Protein AF-0000000083546507 (afdb_homodimer)

Foldseek 3Di:
DFLAQQCAPHPCLVVLVVLLVVLLVQLVVLQVVLVVCVVVVVPVSSVVSNVSSVVSNVSSVSSCRNNNVDDPPVLVVLVVCLVVLQVLLVVLLVVLVVCVVVVNNVVSVVSNVVSVVSNVVSVVSVVVSVVPD/DFLAQQCAPHPCLVVLVVLLVVLQVQLVVLQVVLVVCVVVVVPVSSVVSNVSSVVSNVSSVSSCRNNNVDDPPVLVVLVVCLVVLQVLLVVLLVVLVVCVVVVNNVVSVVSNVVSVVSNVVSVVSVVVSVVPD

Radius of gyration: 18.88 Å; Cα contacts (8 Å, |Δi|>4): 398; chains: 2; bounding box: 47×53×37 Å

InterPro domains:
  IPR003251 Rubrerythrin, diiron-binding domain [PF02915] (20-71)
  IPR009040 Ferritin-like diiron domain [PS50905] (6-133)
  IPR009078 Ferritin-like superfamily [SSF47240] (7-128)
  IPR012347 Ferritin-like [G3DSA:1.20.1260.10] (6-132)
  IPR052773 Anaerobic Bacterial Peroxidase-Related [PTHR43339] (4-129)

Solvent-accessible surface area (backbone atoms only — not comparable to full-atom values): 12487 Å² total; per-residue (Å²): 126,80,47,70,30,70,30,44,91,44,94,52,30,64,61,38,49,50,51,20,51,49,23,44,53,46,14,45,50,28,14,8,43,14,43,49,28,44,68,70,68,36,54,70,57,13,54,54,30,38,52,50,14,45,52,26,31,48,53,17,4,51,33,31,18,26,47,45,69,38,69,84,56,54,55,65,52,37,59,64,45,21,58,54,32,41,52,36,24,59,57,30,41,53,50,18,49,55,39,34,74,71,67,37,53,63,53,19,52,52,38,38,52,49,14,52,49,28,37,52,49,14,52,51,36,47,52,51,33,62,72,74,97,125,77,47,70,30,71,31,44,92,44,94,52,29,66,61,39,50,50,51,20,52,50,23,44,53,48,14,46,50,29,14,9,42,14,44,49,28,42,72,70,68,36,52,71,56,12,53,53,30,38,52,51,14,45,52,26,31,48,51,17,5,51,34,30,20,27,47,44,68,37,70,84,57,53,54,64,52,38,60,65,45,20,60,54,30,41,52,38,25,62,56,30,41,53,50,18,50,56,39,35,74,73,68,37,53,63,53,17,51,52,38,38,52,49,14,53,50,27,38,53,49,13,52,53,36,46,52,52,33,64,72,73,98

Nearest PDB structures (foldseek):
  2hr5-assembly1_A  TM=5.721E-01  e=6.547E-02  Pyrococcus furiosus
  6s37-assembly1_B  TM=4.509E-01  e=1.652E+00  Pseudomonas putida KT2440
  6s1a-assembly1_B  TM=4.609E-01  e=7.476E+00  Pseudomonas putida KT2440
  2hr5-assembly1_A  TM=5.721E-01  e=5.551E-02  Pyrococcus furiosus
  6s37-assembly1_B  TM=4.507E-01  e=2.024E+00  Pseudomonas putida KT2440

Sequence (266 aa):
MSIFGVTKGTELEKEIDGYCKGEEQGAGMYAALACLAKERGLHEVSDVLMEVAKDEIRHSGIYAVLNGHANEDIFELLRKIAPIESAGVEKLNEFAKRVRDLGLEEAANQIEAAASDEGRHGELLKDLVLKFSMSIFGVTKGTELEKEIDGYCKGEEQGAGMYAALACLAKERGLHEVSDVLMEVAKDEIRHSGIYAVLNGHANEDIFELLRKIAPIESAGVEKLNEFAKRVRDLGLEEAANQIEAAASDEGRHGELLKDLVLKFS

pLDDT: mean 97.74, std 2.72, range [75.06, 98.94]

Structure (mmCIF, N/CA/C/O backbone):
data_AF-0000000083546507-model_v1
#
loop_
_entity.id
_entity.type
_entity.pdbx_description
1 polymer 'Ferritin-like diiron domain-containing protein'
#
loop_
_atom_site.group_PDB
_atom_site.id
_atom_site.type_symbol
_atom_site.label_atom_id
_atom_site.label_alt_id
_atom_site.label_comp_id
_atom_site.label_asym_id
_atom_site.label_entity_id
_atom_site.label_seq_id
_atom_site.pdbx_PDB_ins_code
_atom_site.Cartn_x
_atom_site.Cartn_y
_atom_site.Cartn_z
_atom_site.occupancy
_atom_site.B_iso_or_equiv
_atom_site.auth_seq_id
_atom_site.auth_comp_id
_atom_site.auth_asym_id
_atom_site.auth_atom_id
_atom_site.pdbx_PDB_model_num
ATOM 1 N N . MET A 1 1 ? -3.102 -21.734 -14.695 1 80.62 1 MET A N 1
ATOM 2 C CA . MET A 1 1 ? -3.631 -22.297 -13.453 1 80.62 1 MET A CA 1
ATOM 3 C C . MET A 1 1 ? -3.748 -21.219 -12.375 1 80.62 1 MET A C 1
ATOM 5 O O . MET A 1 1 ? -2.955 -20.266 -12.344 1 80.62 1 MET A O 1
ATOM 9 N N . SER A 1 2 ? -4.793 -21.328 -11.617 1 91.38 2 SER A N 1
ATOM 10 C CA . SER A 1 2 ? -5.023 -20.359 -10.539 1 91.38 2 SER A CA 1
ATOM 11 C C . SER A 1 2 ? -3.893 -20.391 -9.516 1 91.38 2 SER A C 1
ATOM 13 O O . SER A 1 2 ? -3.365 -21.469 -9.203 1 91.38 2 SER A O 1
ATOM 15 N N . ILE A 1 3 ? -3.52 -19.25 -8.992 1 96.31 3 ILE A N 1
ATOM 16 C CA . ILE A 1 3 ? -2.465 -19.219 -7.984 1 96.31 3 ILE A CA 1
ATOM 17 C C . ILE A 1 3 ? -3.082 -19.094 -6.594 1 96.31 3 ILE A C 1
ATOM 19 O O . ILE A 1 3 ? -2.367 -19.109 -5.59 1 96.31 3 ILE A O 1
ATOM 23 N N . PHE A 1 4 ? -4.355 -19.047 -6.5 1 98.19 4 PHE A N 1
ATOM 24 C CA . PHE A 1 4 ? -5.004 -18.828 -5.211 1 98.19 4 PHE A CA 1
ATOM 25 C C . PHE A 1 4 ? -4.785 -20.016 -4.285 1 98.19 4 PHE A C 1
ATOM 27 O O . PHE A 1 4 ? -5.266 -21.125 -4.562 1 98.19 4 PHE A O 1
ATOM 34 N N . GLY A 1 5 ? -4.008 -19.688 -3.158 1 98.12 5 GLY A N 1
ATOM 35 C CA . GLY A 1 5 ? -3.869 -20.656 -2.088 1 98.12 5 GLY A CA 1
ATOM 36 C C . GLY A 1 5 ? -2.947 -21.797 -2.441 1 98.12 5 GLY A C 1
ATOM 37 O O . GLY A 1 5 ? -2.961 -22.844 -1.782 1 98.12 5 GLY A O 1
ATOM 38 N N . VAL A 1 6 ? -2.213 -21.688 -3.428 1 98.31 6 VAL A N 1
ATOM 39 C CA . VAL A 1 6 ? -1.437 -22.828 -3.922 1 98.31 6 VAL A CA 1
ATOM 40 C C . VAL A 1 6 ? -0.285 -23.125 -2.963 1 98.31 6 VAL A C 1
ATOM 42 O O . VAL A 1 6 ? 0.268 -24.219 -2.969 1 98.31 6 VAL A O 1
ATOM 45 N N . THR A 1 7 ? 0.081 -22.141 -2.129 1 98 7 THR A N 1
ATOM 46 C CA . THR A 1 7 ? 1.192 -22.375 -1.211 1 98 7 THR A CA 1
ATOM 47 C C . THR A 1 7 ? 0.686 -22.562 0.215 1 98 7 THR A C 1
ATOM 49 O O . THR A 1 7 ? 1.477 -22.781 1.137 1 98 7 THR A O 1
ATOM 52 N N . LYS A 1 8 ? -0.604 -22.438 0.36 1 97.19 8 LYS A N 1
ATOM 53 C CA . LYS A 1 8 ? -1.183 -22.688 1.677 1 97.19 8 LYS A CA 1
ATOM 54 C C . LYS A 1 8 ? -0.933 -24.125 2.121 1 97.19 8 LYS A C 1
ATOM 56 O O . LYS A 1 8 ? -1.145 -25.078 1.351 1 97.19 8 LYS A O 1
ATOM 61 N N . GLY A 1 9 ? -0.433 -24.219 3.32 1 96.38 9 GLY A N 1
ATOM 62 C CA . GLY A 1 9 ? -0.223 -25.547 3.871 1 96.38 9 GLY A CA 1
ATOM 63 C C . GLY A 1 9 ? 1.053 -26.203 3.377 1 96.38 9 GLY A C 1
ATOM 64 O O . GLY A 1 9 ? 1.397 -27.297 3.809 1 96.38 9 GLY A O 1
ATOM 65 N N . THR A 1 10 ? 1.8 -25.641 2.422 1 96.31 10 THR A N 1
ATOM 66 C CA . THR A 1 10 ? 3.064 -26.172 1.928 1 96.31 10 THR A CA 1
ATOM 67 C C . THR A 1 10 ? 4.234 -25.641 2.746 1 96.31 10 THR A C 1
ATOM 69 O O . THR A 1 10 ? 4.043 -24.812 3.646 1 96.31 10 THR A O 1
ATOM 72 N N . GLU A 1 11 ? 5.426 -26.141 2.449 1 96.38 11 GLU A N 1
ATOM 73 C CA . GLU A 1 11 ? 6.641 -25.703 3.135 1 96.38 11 GLU A CA 1
ATOM 74 C C . GLU A 1 11 ? 6.965 -24.25 2.809 1 96.38 11 GLU A C 1
ATOM 76 O O . GLU A 1 11 ? 7.781 -23.625 3.488 1 96.38 11 GLU A O 1
ATOM 81 N N . LEU A 1 12 ? 6.254 -23.688 1.783 1 98.25 12 LEU A N 1
ATOM 82 C CA . LEU A 1 12 ? 6.551 -22.344 1.325 1 98.25 12 LEU A CA 1
ATOM 83 C C . LEU A 1 12 ? 5.734 -21.312 2.102 1 98.25 12 LEU A C 1
ATOM 85 O O . LEU A 1 12 ? 6.035 -20.109 2.061 1 98.25 12 LEU A O 1
ATOM 89 N N . GLU A 1 13 ? 4.699 -21.703 2.76 1 98.31 13 GLU A N 1
ATOM 90 C CA . GLU A 1 13 ? 3.684 -20.812 3.309 1 98.31 13 GLU A CA 1
ATOM 91 C C . GLU A 1 13 ? 4.309 -19.766 4.227 1 98.31 13 GLU A C 1
ATOM 93 O O . GLU A 1 13 ? 4.012 -18.578 4.117 1 98.31 13 GLU A O 1
ATOM 98 N N . LYS A 1 14 ? 5.156 -20.203 5.082 1 98.38 14 LYS A N 1
ATOM 99 C CA . LYS A 1 14 ? 5.766 -19.297 6.047 1 98.38 14 LYS A CA 1
ATOM 100 C C . LYS A 1 14 ? 6.648 -18.266 5.348 1 98.38 14 LYS A C 1
ATOM 102 O O . LYS A 1 14 ? 6.652 -17.094 5.715 1 98.38 14 LYS A O 1
ATOM 107 N N . GLU A 1 15 ? 7.473 -18.734 4.422 1 98.38 15 GLU A N 1
ATOM 108 C CA . GLU A 1 15 ? 8.336 -17.828 3.668 1 98.38 15 GLU A CA 1
ATOM 109 C C . GLU A 1 15 ? 7.523 -16.812 2.871 1 98.38 15 GLU A C 1
ATOM 111 O O . GLU A 1 15 ? 7.855 -15.633 2.844 1 98.38 15 GLU A O 1
ATOM 116 N N . ILE A 1 16 ? 6.449 -17.203 2.312 1 98.69 16 ILE A N 1
ATOM 117 C CA . ILE A 1 16 ? 5.566 -16.344 1.531 1 98.69 16 ILE A CA 1
ATOM 118 C C . ILE A 1 16 ? 4.887 -15.336 2.451 1 98.69 16 ILE A C 1
ATOM 120 O O . ILE A 1 16 ? 4.746 -14.156 2.1 1 98.69 16 ILE A O 1
ATOM 124 N N . ASP A 1 17 ? 4.496 -15.758 3.596 1 98.62 17 ASP A N 1
ATOM 125 C CA . ASP A 1 17 ? 3.934 -14.828 4.578 1 98.62 17 ASP A CA 1
ATOM 126 C C . ASP A 1 17 ? 4.934 -13.734 4.934 1 98.62 17 ASP A C 1
ATOM 128 O O . ASP A 1 17 ? 4.559 -12.57 5.102 1 98.62 17 ASP A O 1
ATOM 132 N N . GLY A 1 18 ? 6.129 -14.141 5.113 1 98.44 18 GLY A N 1
ATOM 133 C CA . GLY A 1 18 ? 7.18 -13.172 5.383 1 98.44 18 GLY A CA 1
ATOM 134 C C . GLY A 1 18 ? 7.336 -12.148 4.277 1 98.44 18 GLY A C 1
ATOM 135 O O . GLY A 1 18 ? 7.469 -10.953 4.547 1 98.44 18 GLY A O 1
ATOM 136 N N . TYR A 1 19 ? 7.344 -12.594 3.025 1 98.5 19 TYR A N 1
ATOM 137 C CA . TYR A 1 19 ? 7.414 -11.672 1.896 1 98.5 19 TYR A CA 1
ATOM 138 C C . TYR A 1 19 ? 6.211 -10.742 1.875 1 98.5 19 TYR A C 1
ATOM 140 O O . TYR A 1 19 ? 6.348 -9.539 1.615 1 98.5 19 TYR A O 1
ATOM 148 N N . CYS A 1 20 ? 5.059 -11.289 2.137 1 98.75 20 CYS A N 1
ATOM 149 C CA . CYS A 1 20 ? 3.834 -10.492 2.164 1 98.75 20 CYS A CA 1
ATOM 150 C C . CYS A 1 20 ? 3.939 -9.359 3.18 1 98.75 20 CYS A C 1
ATOM 152 O O . CYS A 1 20 ? 3.762 -8.195 2.832 1 98.75 20 CYS A O 1
ATOM 154 N N . LYS A 1 21 ? 4.309 -9.703 4.34 1 98.06 21 LYS A N 1
ATOM 155 C CA . LYS A 1 21 ? 4.434 -8.727 5.422 1 98.06 21 LYS A CA 1
ATOM 156 C C . LYS A 1 21 ? 5.52 -7.699 5.117 1 98.06 21 LYS A C 1
ATOM 158 O O . LYS A 1 21 ? 5.344 -6.508 5.379 1 98.06 21 LYS A O 1
ATOM 163 N N . GLY A 1 22 ? 6.59 -8.148 4.641 1 97.94 22 GLY A N 1
ATOM 164 C CA . GLY A 1 22 ? 7.668 -7.242 4.277 1 97.94 22 GLY A CA 1
ATOM 165 C C . GLY A 1 22 ? 7.266 -6.23 3.223 1 97.94 22 GLY A C 1
ATOM 166 O O . GLY A 1 22 ? 7.605 -5.051 3.324 1 97.94 22 GLY A O 1
ATOM 167 N N . GLU A 1 23 ? 6.559 -6.719 2.229 1 98.75 23 GLU A N 1
ATOM 168 C CA . GLU A 1 23 ? 6.09 -5.82 1.178 1 98.75 23 GLU A CA 1
ATOM 169 C C . GLU A 1 23 ? 5.086 -4.809 1.725 1 98.75 23 GLU A C 1
ATOM 171 O O . GLU A 1 23 ? 5.113 -3.635 1.345 1 98.75 23 GLU A O 1
ATOM 176 N N . GLU A 1 24 ? 4.199 -5.254 2.553 1 98.56 24 GLU A N 1
ATOM 177 C CA . GLU A 1 24 ? 3.246 -4.34 3.178 1 98.56 24 GLU A CA 1
ATOM 178 C C . GLU A 1 24 ? 3.963 -3.273 3.998 1 98.56 24 GLU A C 1
ATOM 180 O O . GLU A 1 24 ? 3.646 -2.086 3.893 1 98.56 24 GLU A O 1
ATOM 185 N N . GLN A 1 25 ? 4.906 -3.682 4.77 1 97.94 25 GLN A N 1
ATOM 186 C CA . GLN A 1 25 ? 5.684 -2.748 5.578 1 97.94 25 GLN A CA 1
ATOM 187 C C . GLN A 1 25 ? 6.461 -1.773 4.699 1 97.94 25 GLN A C 1
ATOM 189 O O . GLN A 1 25 ? 6.5 -0.573 4.977 1 97.94 25 GLN A O 1
ATOM 194 N N . GLY A 1 26 ? 7.051 -2.336 3.654 1 98.5 26 GLY A N 1
ATOM 195 C CA . GLY A 1 26 ? 7.754 -1.475 2.717 1 98.5 26 GLY A CA 1
ATOM 196 C C . GLY A 1 26 ? 6.852 -0.444 2.061 1 98.5 26 GLY A C 1
ATOM 197 O O . GLY A 1 26 ? 7.227 0.723 1.93 1 98.5 26 GLY A O 1
ATOM 198 N N . ALA A 1 27 ? 5.676 -0.882 1.664 1 98.94 27 ALA A N 1
ATOM 199 C CA . ALA A 1 27 ? 4.727 0.034 1.039 1 98.94 27 ALA A CA 1
ATOM 200 C C . ALA A 1 27 ? 4.398 1.2 1.967 1 98.94 27 ALA A C 1
ATOM 202 O O . ALA A 1 27 ? 4.379 2.355 1.537 1 98.94 27 ALA A O 1
ATOM 203 N N . GLY A 1 28 ? 4.148 0.892 3.227 1 98.75 28 GLY A N 1
ATOM 204 C CA . GLY A 1 28 ? 3.869 1.939 4.195 1 98.75 28 GLY A CA 1
ATOM 205 C C . GLY A 1 28 ? 5.031 2.893 4.398 1 98.75 28 GLY A C 1
ATOM 206 O O . GLY A 1 28 ? 4.836 4.109 4.477 1 98.75 28 GLY A O 1
ATOM 207 N N . MET A 1 29 ? 6.188 2.34 4.453 1 98.81 29 MET A N 1
ATOM 208 C CA . MET A 1 29 ? 7.379 3.164 4.645 1 98.81 29 MET A CA 1
ATOM 209 C C . MET A 1 29 ? 7.586 4.105 3.463 1 98.81 29 MET A C 1
ATOM 211 O O . MET A 1 29 ? 7.809 5.301 3.648 1 98.81 29 MET A O 1
ATOM 215 N N . TYR A 1 30 ? 7.523 3.588 2.273 1 98.94 30 TYR A N 1
ATOM 216 C CA . TYR A 1 30 ? 7.738 4.414 1.089 1 98.94 30 TYR A CA 1
ATOM 217 C C . TYR A 1 30 ? 6.648 5.469 0.951 1 98.94 30 TYR A C 1
ATOM 219 O O . TYR A 1 30 ? 6.91 6.586 0.504 1 98.94 30 TYR A O 1
ATOM 227 N N . ALA A 1 31 ? 5.418 5.098 1.325 1 98.94 31 ALA A N 1
ATOM 228 C CA . ALA A 1 31 ? 4.336 6.074 1.271 1 98.94 31 ALA A CA 1
ATOM 229 C C . ALA 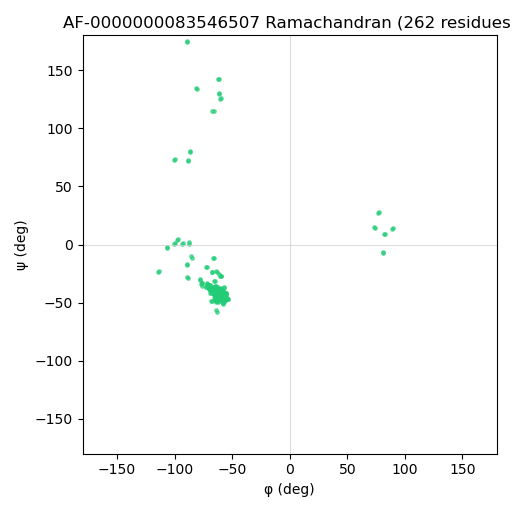A 1 31 ? 4.582 7.227 2.24 1 98.94 31 ALA A C 1
ATOM 231 O O . ALA A 1 31 ? 4.363 8.391 1.9 1 98.94 31 ALA A O 1
ATOM 232 N N . ALA A 1 32 ? 5.02 6.879 3.428 1 98.94 32 ALA A N 1
ATOM 233 C CA . ALA A 1 32 ? 5.34 7.91 4.41 1 98.94 32 ALA A CA 1
ATOM 234 C C . ALA A 1 32 ? 6.461 8.812 3.914 1 98.94 32 ALA A C 1
ATOM 236 O O . ALA A 1 32 ? 6.383 10.039 4.035 1 98.94 32 ALA A O 1
ATOM 237 N N . LEU A 1 33 ? 7.457 8.242 3.334 1 98.88 33 LEU A N 1
ATOM 238 C CA . LEU A 1 33 ? 8.578 9.016 2.807 1 98.88 33 LEU A CA 1
ATOM 239 C C . LEU A 1 33 ? 8.125 9.898 1.647 1 98.88 33 LEU A C 1
ATOM 241 O O . LEU A 1 33 ? 8.57 11.039 1.517 1 98.88 33 LEU A O 1
ATOM 245 N N . ALA A 1 34 ? 7.324 9.336 0.812 1 98.88 34 ALA A N 1
ATOM 246 C CA . ALA A 1 34 ? 6.785 10.117 -0.301 1 98.88 34 ALA A CA 1
ATOM 247 C C . ALA A 1 34 ? 6.031 11.344 0.202 1 98.88 34 ALA A C 1
ATOM 249 O O . ALA A 1 34 ? 6.199 12.445 -0.33 1 98.88 34 ALA A O 1
ATOM 250 N N . CYS A 1 35 ? 5.184 11.117 1.213 1 98.69 35 CYS A N 1
ATOM 251 C CA . CYS A 1 35 ? 4.426 12.227 1.79 1 98.69 35 CYS A CA 1
ATOM 252 C C . CYS A 1 35 ? 5.359 13.273 2.387 1 98.69 35 CYS A C 1
ATOM 254 O O . CYS A 1 35 ? 5.176 14.469 2.166 1 98.69 35 CYS A O 1
ATOM 256 N N . LEU A 1 36 ? 6.348 12.836 3.125 1 98.69 36 LEU A N 1
ATOM 257 C CA . LEU A 1 36 ? 7.305 13.758 3.723 1 98.69 36 LEU A CA 1
ATOM 258 C C . LEU A 1 36 ? 8.055 14.539 2.645 1 98.69 36 LEU A C 1
ATOM 260 O O . LEU A 1 36 ? 8.242 15.75 2.764 1 98.69 36 LEU A O 1
ATOM 264 N N . ALA A 1 37 ? 8.508 13.828 1.606 1 98.44 37 ALA A N 1
ATOM 265 C CA . ALA A 1 37 ? 9.203 14.477 0.498 1 98.44 37 ALA A CA 1
ATOM 266 C C . ALA A 1 37 ? 8.328 15.547 -0.149 1 98.44 37 ALA A C 1
ATOM 268 O O . ALA A 1 37 ? 8.812 16.641 -0.481 1 98.44 37 ALA A O 1
ATOM 269 N N . LYS A 1 38 ? 7.109 15.227 -0.285 1 97.75 38 LYS A N 1
ATOM 270 C CA . LYS A 1 38 ? 6.176 16.188 -0.854 1 97.75 38 LYS A CA 1
ATOM 271 C C . LYS A 1 38 ? 6.098 17.453 0.003 1 97.75 38 LYS A C 1
ATOM 273 O O . LYS A 1 38 ? 6.168 18.562 -0.516 1 97.75 38 LYS A 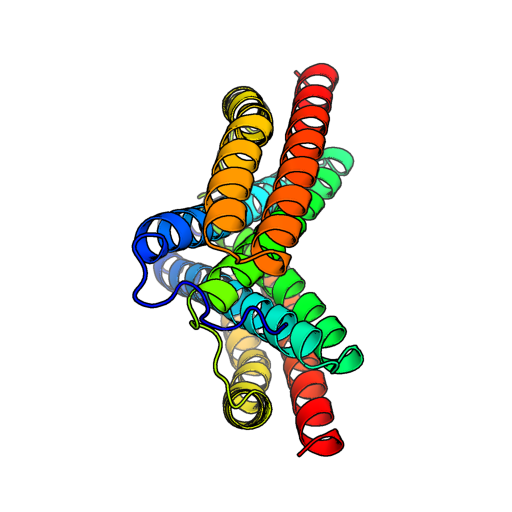O 1
ATOM 278 N N . GLU A 1 39 ? 6.012 17.25 1.249 1 96.12 39 GLU A N 1
ATOM 279 C CA . GLU A 1 39 ? 5.945 18.359 2.197 1 96.12 39 GLU A CA 1
ATOM 280 C C . GLU A 1 39 ? 7.199 19.219 2.125 1 96.12 39 GLU A C 1
ATOM 282 O O . GLU A 1 39 ? 7.141 20.438 2.373 1 96.12 39 GLU A O 1
ATOM 287 N N . ARG A 1 40 ? 8.234 18.672 1.722 1 96.5 40 ARG A N 1
ATOM 288 C CA . ARG A 1 40 ? 9.523 19.359 1.707 1 96.5 40 ARG A CA 1
ATOM 289 C C . ARG A 1 40 ? 9.828 19.922 0.321 1 96.5 40 ARG A C 1
ATOM 291 O O . ARG A 1 40 ? 10.938 20.391 0.067 1 96.5 40 ARG A O 1
ATOM 298 N N . GLY A 1 41 ? 8.914 19.797 -0.578 1 96.75 41 GLY A N 1
ATOM 299 C CA . GLY A 1 41 ? 9.07 20.375 -1.903 1 96.75 41 GLY A CA 1
ATOM 300 C C . GLY A 1 41 ? 9.906 19.516 -2.836 1 96.75 41 GLY A C 1
ATOM 301 O O . GLY A 1 41 ? 10.32 19.969 -3.904 1 96.75 41 GLY A O 1
ATOM 302 N N . LEU A 1 42 ? 10.211 18.328 -2.41 1 97.56 42 LEU A N 1
ATOM 303 C CA . LEU A 1 42 ? 10.938 17.375 -3.24 1 97.56 42 LEU A CA 1
ATOM 304 C C . LEU A 1 42 ? 9.977 16.547 -4.09 1 97.56 42 LEU A C 1
ATOM 306 O O . LEU A 1 42 ? 9.883 15.328 -3.92 1 97.56 42 LEU A O 1
ATOM 310 N N . HIS A 1 43 ? 9.414 17.188 -5.082 1 97.94 43 HIS A N 1
ATOM 311 C CA . HIS A 1 43 ? 8.281 16.609 -5.801 1 97.94 43 HIS A CA 1
ATOM 312 C C . HIS A 1 43 ? 8.703 15.391 -6.617 1 97.94 43 HIS A C 1
ATOM 314 O O . HIS A 1 43 ? 7.984 14.391 -6.672 1 97.94 43 HIS A O 1
ATOM 320 N N . GLU A 1 44 ? 9.859 15.469 -7.281 1 98.19 44 GLU A N 1
ATOM 321 C CA . GLU A 1 44 ? 10.352 14.32 -8.039 1 98.19 44 GLU A CA 1
ATOM 322 C C . GLU A 1 44 ? 10.578 13.109 -7.125 1 98.19 44 GLU A C 1
ATOM 324 O O . GLU A 1 44 ? 10.195 11.992 -7.465 1 98.19 44 GLU A O 1
ATOM 329 N N . VAL A 1 45 ? 11.125 13.336 -5.953 1 98.62 45 VAL A N 1
ATOM 330 C CA . VAL A 1 45 ? 11.375 12.281 -4.973 1 98.62 45 VAL A CA 1
ATOM 331 C C . VAL A 1 45 ? 10.055 11.695 -4.5 1 98.62 45 VAL A C 1
ATOM 333 O O . VAL A 1 45 ? 9.891 10.469 -4.445 1 98.62 45 VAL A O 1
ATOM 336 N N . SER A 1 46 ? 9.156 12.586 -4.168 1 98.75 46 SER A N 1
ATOM 337 C CA . SER A 1 46 ? 7.828 12.156 -3.736 1 98.75 46 SER A CA 1
ATOM 338 C C . SER A 1 46 ? 7.188 11.227 -4.766 1 98.75 46 SER A C 1
ATOM 340 O O . SER A 1 46 ? 6.695 10.156 -4.418 1 98.75 46 SER A O 1
ATOM 342 N N . ASP A 1 47 ? 7.238 11.602 -6.004 1 98.69 47 ASP A N 1
ATOM 343 C CA . ASP A 1 47 ? 6.59 10.836 -7.066 1 98.69 47 ASP A CA 1
ATOM 344 C C . ASP A 1 47 ? 7.223 9.461 -7.211 1 98.69 47 ASP A C 1
ATOM 346 O O . ASP A 1 47 ? 6.516 8.453 -7.332 1 98.69 47 ASP A O 1
ATOM 350 N N . VAL A 1 48 ? 8.539 9.391 -7.219 1 98.81 48 VAL A N 1
ATOM 351 C CA . VAL A 1 48 ? 9.25 8.125 -7.387 1 98.81 48 VAL A CA 1
ATOM 352 C C . VAL A 1 48 ? 8.945 7.203 -6.211 1 98.81 48 VAL A C 1
ATOM 354 O O . VAL A 1 48 ? 8.609 6.031 -6.398 1 98.81 48 VAL A O 1
ATOM 357 N N . LEU A 1 49 ? 8.977 7.711 -4.992 1 98.94 49 LEU A N 1
ATOM 358 C CA . LEU A 1 49 ? 8.781 6.879 -3.811 1 98.94 49 LEU A CA 1
ATOM 359 C C . LEU A 1 49 ? 7.336 6.391 -3.729 1 98.94 49 LEU A C 1
ATOM 361 O O . LEU A 1 49 ? 7.078 5.281 -3.26 1 98.94 49 LEU A O 1
ATOM 365 N N . MET A 1 50 ? 6.395 7.219 -4.156 1 98.88 50 MET A N 1
ATOM 366 C CA . MET A 1 50 ? 5.004 6.777 -4.164 1 98.88 50 MET A CA 1
ATOM 367 C C . MET A 1 50 ? 4.789 5.672 -5.195 1 98.88 50 MET A C 1
ATOM 369 O O . MET A 1 50 ? 4.008 4.746 -4.965 1 98.88 50 MET A O 1
ATOM 373 N N . GLU A 1 51 ? 5.473 5.793 -6.32 1 98.75 51 GLU A N 1
ATOM 374 C CA . GLU A 1 51 ? 5.398 4.719 -7.305 1 98.75 51 GLU A CA 1
ATOM 375 C C . GLU A 1 51 ? 5.926 3.408 -6.73 1 98.75 51 GLU A C 1
ATOM 377 O O . GLU A 1 51 ? 5.332 2.348 -6.941 1 98.75 51 GLU A O 1
ATOM 382 N N . VAL A 1 52 ? 7.031 3.471 -6.004 1 98.88 52 VAL A N 1
ATOM 383 C CA . VAL A 1 52 ? 7.586 2.277 -5.371 1 98.88 52 VAL A CA 1
ATOM 384 C C . VAL A 1 52 ? 6.598 1.732 -4.344 1 98.88 52 VAL A C 1
ATOM 386 O O . VAL A 1 52 ? 6.371 0.522 -4.273 1 98.88 52 VAL A O 1
ATOM 389 N N . ALA A 1 53 ? 6.004 2.594 -3.537 1 98.94 53 ALA A N 1
ATOM 390 C CA . ALA A 1 53 ? 5.012 2.178 -2.547 1 98.94 53 ALA A CA 1
ATOM 391 C C . ALA A 1 53 ? 3.875 1.399 -3.203 1 98.94 53 ALA A C 1
ATOM 393 O O . ALA A 1 53 ? 3.449 0.362 -2.689 1 98.94 53 ALA A O 1
ATOM 394 N N . LYS A 1 54 ? 3.463 1.889 -4.316 1 98.75 54 LYS A N 1
ATOM 395 C CA . LYS A 1 54 ? 2.348 1.264 -5.023 1 98.75 54 LYS A CA 1
ATOM 396 C C . LYS A 1 54 ? 2.752 -0.09 -5.598 1 98.75 54 LYS A C 1
ATOM 398 O O . LYS A 1 54 ? 1.972 -1.043 -5.566 1 98.75 54 LYS A O 1
ATOM 403 N N . ASP A 1 55 ? 3.959 -0.173 -6.074 1 98.81 55 ASP A N 1
ATOM 404 C CA . ASP A 1 55 ? 4.457 -1.466 -6.535 1 98.81 55 ASP A CA 1
ATOM 405 C C . ASP A 1 55 ? 4.52 -2.471 -5.387 1 98.81 55 ASP A C 1
ATOM 407 O O . ASP A 1 55 ? 4.129 -3.629 -5.547 1 98.81 55 ASP A O 1
ATOM 411 N N . GLU A 1 56 ? 4.996 -2.023 -4.227 1 98.94 56 GLU A N 1
ATOM 412 C CA . GLU A 1 56 ? 5.164 -2.922 -3.088 1 98.94 56 GLU A CA 1
ATOM 413 C C . GLU A 1 56 ? 3.82 -3.441 -2.588 1 98.94 56 GLU A C 1
ATOM 415 O O . GLU A 1 56 ? 3.711 -4.598 -2.176 1 98.94 56 GLU A O 1
ATOM 420 N N . ILE A 1 57 ? 2.803 -2.6 -2.625 1 98.94 57 ILE A N 1
ATOM 421 C CA . ILE A 1 57 ? 1.52 -3.076 -2.121 1 98.94 57 ILE A CA 1
ATOM 422 C C . ILE A 1 57 ? 0.922 -4.082 -3.102 1 98.94 57 ILE A C 1
ATOM 424 O O . ILE A 1 57 ? 0.26 -5.039 -2.693 1 98.94 57 ILE A O 1
ATOM 428 N N . ARG A 1 58 ? 1.163 -3.889 -4.383 1 98.75 58 ARG A N 1
ATOM 429 C CA . ARG A 1 58 ? 0.752 -4.902 -5.352 1 98.75 58 ARG A CA 1
ATOM 430 C C . ARG A 1 58 ? 1.455 -6.227 -5.086 1 98.75 58 ARG A C 1
ATOM 432 O O . ARG A 1 58 ? 0.827 -7.289 -5.129 1 98.75 58 ARG A O 1
ATOM 439 N N . HIS A 1 59 ? 2.818 -6.176 -4.812 1 98.81 59 HIS A N 1
ATOM 440 C CA . HIS A 1 59 ? 3.561 -7.387 -4.488 1 98.81 59 HIS A CA 1
ATOM 441 C C . HIS A 1 59 ? 2.943 -8.109 -3.295 1 98.81 59 HIS A C 1
ATOM 443 O O . HIS A 1 59 ? 2.812 -9.336 -3.305 1 98.81 59 HIS A O 1
ATOM 449 N N . SER A 1 60 ? 2.572 -7.359 -2.342 1 98.88 60 SER A N 1
ATOM 450 C CA . SER A 1 60 ? 1.978 -7.973 -1.159 1 98.88 60 SER A CA 1
ATOM 451 C C . SER A 1 60 ? 0.701 -8.727 -1.512 1 98.88 60 SER A C 1
ATOM 453 O O . SER A 1 60 ? 0.417 -9.781 -0.933 1 98.88 60 SER A O 1
ATOM 455 N N . GLY A 1 61 ? -0.076 -8.172 -2.408 1 98.88 61 GLY A N 1
ATOM 456 C CA . GLY A 1 61 ? -1.3 -8.82 -2.85 1 98.88 61 GLY A CA 1
ATOM 457 C C . GLY A 1 61 ? -1.059 -10.172 -3.504 1 98.88 61 GLY A C 1
ATOM 458 O O . GLY A 1 61 ? -1.811 -11.117 -3.277 1 98.88 61 GLY A O 1
ATOM 459 N N . ILE A 1 62 ? -0.024 -10.258 -4.301 1 98.75 62 ILE A N 1
ATOM 460 C CA . ILE A 1 62 ? 0.324 -11.508 -4.965 1 98.75 62 ILE A CA 1
ATOM 461 C C . ILE A 1 62 ? 0.639 -12.57 -3.918 1 98.75 62 ILE A C 1
ATOM 463 O O . ILE A 1 62 ? 0.11 -13.688 -3.979 1 98.75 62 ILE A O 1
ATOM 467 N N . TYR A 1 63 ? 1.451 -12.219 -2.938 1 98.81 63 TYR A N 1
ATOM 468 C CA . TYR A 1 63 ? 1.841 -13.164 -1.903 1 98.81 63 TYR A CA 1
ATOM 469 C C . TYR A 1 63 ? 0.642 -13.57 -1.054 1 98.81 63 TYR A C 1
ATOM 471 O O . TYR A 1 63 ? 0.505 -14.734 -0.676 1 98.81 63 TYR A O 1
ATOM 479 N N . ALA A 1 64 ? -0.254 -12.602 -0.791 1 98.88 64 ALA A N 1
ATOM 480 C CA . ALA A 1 64 ? -1.469 -12.898 -0.035 1 98.88 64 ALA A CA 1
ATOM 481 C C . ALA A 1 64 ? -2.334 -13.922 -0.768 1 98.88 64 ALA A C 1
ATOM 483 O O . ALA A 1 64 ? -2.877 -14.844 -0.15 1 98.88 64 ALA A O 1
ATOM 484 N N . VAL A 1 65 ? -2.439 -13.781 -2.049 1 98.88 65 VAL A N 1
ATOM 485 C CA . VAL A 1 65 ? -3.27 -14.688 -2.842 1 98.88 65 VAL A CA 1
ATOM 486 C C . VAL A 1 65 ? -2.631 -16.078 -2.883 1 98.88 65 VAL A C 1
ATOM 488 O O . VAL A 1 65 ? -3.324 -17.094 -2.768 1 98.88 65 VAL A O 1
ATOM 491 N N . LEU A 1 66 ? -1.312 -16.141 -2.982 1 98.75 66 LEU A N 1
ATOM 492 C CA . LEU A 1 66 ? -0.617 -17.422 -3.004 1 98.75 66 LEU A CA 1
ATOM 493 C C . LEU A 1 66 ? -0.938 -18.234 -1.754 1 98.75 66 LEU A C 1
ATOM 495 O O . LEU A 1 66 ? -1.147 -19.453 -1.833 1 98.75 66 LEU A O 1
ATOM 499 N N . ASN A 1 67 ? -1.063 -17.547 -0.612 1 98.62 67 ASN A N 1
ATOM 500 C CA . ASN A 1 67 ? -1.31 -18.219 0.656 1 98.62 67 ASN A CA 1
ATOM 501 C C . ASN A 1 67 ? -2.801 -18.312 0.961 1 98.62 67 ASN A C 1
ATOM 503 O O . ASN A 1 67 ? -3.191 -18.781 2.031 1 98.62 67 ASN A O 1
ATOM 507 N N . GLY A 1 68 ? -3.613 -17.797 0.028 1 98.44 68 GLY A N 1
ATOM 508 C CA . GLY A 1 68 ? -5.055 -17.922 0.178 1 98.44 68 GLY A CA 1
ATOM 509 C C . GLY A 1 68 ? -5.637 -16.953 1.182 1 98.44 68 GLY A C 1
ATOM 510 O O . GLY A 1 68 ? -6.656 -17.234 1.816 1 98.44 68 GLY A O 1
ATOM 511 N N . HIS A 1 69 ? -5.031 -15.836 1.39 1 98.06 69 HIS A N 1
ATOM 512 C CA . HIS A 1 69 ? -5.473 -14.852 2.375 1 98.06 69 HIS A CA 1
ATOM 513 C C . HIS A 1 69 ? -6.527 -13.922 1.79 1 98.06 69 HIS A C 1
ATOM 515 O O . HIS A 1 69 ? -7.191 -13.188 2.527 1 98.06 69 HIS A O 1
ATOM 521 N N . ALA A 1 70 ? -6.777 -13.938 0.508 1 98.12 70 ALA A N 1
ATOM 522 C CA . ALA A 1 70 ? -7.84 -13.125 -0.086 1 98.12 70 ALA A CA 1
ATOM 523 C C . ALA A 1 70 ? -9.195 -13.797 0.07 1 98.12 70 ALA A C 1
ATOM 525 O O . ALA A 1 70 ? -9.32 -15.016 -0.111 1 98.12 70 ALA A O 1
ATOM 526 N N . ASN A 1 71 ? -10.133 -13 0.464 1 97.56 71 ASN A N 1
ATOM 527 C CA . ASN A 1 71 ? -11.484 -13.539 0.572 1 97.56 71 ASN A CA 1
ATOM 528 C C . ASN A 1 71 ? -11.992 -14.039 -0.776 1 97.56 71 ASN A C 1
ATOM 530 O O . ASN A 1 71 ? -12.078 -13.266 -1.735 1 97.56 71 ASN A O 1
ATOM 534 N N . GLU A 1 72 ? -12.422 -15.281 -0.836 1 97.12 72 GLU A N 1
ATOM 535 C CA . GLU A 1 72 ? -12.828 -15.891 -2.098 1 97.12 72 GLU A CA 1
ATOM 536 C C . GLU A 1 72 ? -14.141 -15.297 -2.596 1 97.12 72 GLU A C 1
ATOM 538 O O . GLU A 1 72 ? -14.398 -15.266 -3.801 1 97.12 72 GLU A O 1
ATOM 543 N N . ASP A 1 73 ? -14.961 -14.992 -1.691 1 97.06 73 ASP A N 1
ATOM 544 C CA . ASP A 1 73 ? -16.203 -14.336 -2.059 1 97.06 73 ASP A CA 1
ATOM 545 C C . ASP A 1 73 ? -16.031 -12.82 -2.141 1 97.06 73 ASP A C 1
ATOM 547 O O . ASP A 1 73 ? -16.5 -12.086 -1.271 1 97.06 73 ASP A O 1
ATOM 551 N N . ILE A 1 74 ? -15.477 -12.383 -3.275 1 97.88 74 ILE A N 1
ATOM 552 C CA . ILE A 1 74 ? -15.062 -10.992 -3.457 1 97.88 74 ILE A CA 1
ATOM 553 C C . ILE A 1 74 ? -16.25 -10.062 -3.268 1 97.88 74 ILE A C 1
ATOM 555 O O . ILE A 1 74 ? -16.203 -9.125 -2.471 1 97.88 74 ILE A O 1
ATOM 559 N N . PHE A 1 75 ? -17.359 -10.305 -3.887 1 97.75 75 PHE A N 1
ATOM 560 C CA . PHE A 1 75 ? -18.469 -9.367 -3.936 1 97.75 75 PHE A CA 1
ATOM 561 C C . PHE A 1 75 ? -19.25 -9.383 -2.625 1 97.75 75 PHE A C 1
ATOM 563 O O . PHE A 1 75 ? -19.781 -8.352 -2.201 1 97.75 75 PHE A O 1
ATOM 570 N N . GLU A 1 76 ? -19.266 -10.523 -1.962 1 97.44 76 GLU A N 1
ATOM 571 C CA . GLU A 1 76 ? -19.844 -10.531 -0.623 1 97.44 76 GLU A CA 1
ATOM 572 C C . GLU A 1 76 ? -19.062 -9.633 0.326 1 97.44 76 GLU A C 1
ATOM 574 O O . GLU A 1 76 ? -19.641 -8.891 1.12 1 97.44 76 GLU A O 1
ATOM 579 N N . LEU A 1 77 ? -17.781 -9.734 0.293 1 97.94 77 LEU A N 1
ATOM 580 C CA . LEU A 1 77 ? -16.953 -8.883 1.136 1 97.94 77 LEU A CA 1
ATOM 581 C C . LEU A 1 77 ? -17.141 -7.41 0.779 1 97.94 77 LEU A C 1
ATOM 583 O O . LEU A 1 77 ? -17.266 -6.566 1.666 1 97.94 77 LEU A O 1
ATOM 587 N N . LEU A 1 78 ? -17.188 -7.109 -0.551 1 98.25 78 LEU A N 1
ATOM 588 C CA . LEU A 1 78 ? -17.328 -5.723 -0.984 1 98.25 78 LEU A CA 1
ATOM 589 C C . LEU A 1 78 ? -18.672 -5.148 -0.53 1 98.25 78 LEU A C 1
ATOM 591 O O . LEU A 1 78 ? -18.75 -3.963 -0.196 1 98.25 78 LEU A O 1
ATOM 595 N N . ARG A 1 79 ? -19.641 -5.965 -0.544 1 97.56 79 ARG A N 1
ATOM 596 C CA . ARG A 1 79 ? -20.953 -5.523 -0.055 1 97.56 79 ARG A CA 1
ATOM 597 C C . ARG A 1 79 ? -20.859 -5.086 1.404 1 97.56 79 ARG A C 1
ATOM 599 O O . ARG A 1 79 ? -21.5 -4.113 1.804 1 97.56 79 ARG A O 1
ATOM 606 N N . LYS A 1 80 ? -20.109 -5.754 2.168 1 97.5 80 LYS A N 1
ATOM 607 C CA . LYS A 1 80 ? -19.969 -5.461 3.592 1 97.5 80 LYS A CA 1
ATOM 608 C C . LYS A 1 80 ? -19.094 -4.23 3.812 1 97.5 80 LYS A C 1
ATOM 610 O O . LYS A 1 80 ? -19.297 -3.475 4.766 1 97.5 80 LYS A O 1
ATOM 615 N N . ILE A 1 81 ? -18.125 -4.02 2.982 1 97.69 81 ILE A N 1
ATOM 616 C CA . ILE A 1 81 ? -17.109 -2.998 3.211 1 97.69 81 ILE A CA 1
ATOM 617 C C . ILE A 1 81 ? -17.562 -1.671 2.611 1 97.69 81 ILE A C 1
ATOM 619 O O . ILE A 1 81 ? -17.188 -0.601 3.096 1 97.69 81 ILE A O 1
ATOM 623 N N . ALA A 1 82 ? -18.406 -1.693 1.55 1 97.69 82 ALA A N 1
ATOM 624 C CA . ALA A 1 82 ? -18.828 -0.488 0.844 1 97.69 82 ALA A CA 1
ATOM 625 C C . ALA A 1 82 ? -19.453 0.523 1.807 1 97.69 82 ALA A C 1
ATOM 627 O O . ALA A 1 82 ? -19.094 1.701 1.797 1 97.69 82 ALA A O 1
ATOM 628 N N . PRO A 1 83 ? -20.328 0.12 2.709 1 97.06 83 PRO A N 1
ATOM 629 C CA . PRO A 1 83 ? -20.906 1.088 3.646 1 97.06 83 PRO A CA 1
ATOM 630 C C . PRO A 1 83 ? -19.859 1.67 4.602 1 97.06 83 PRO A C 1
ATOM 632 O O . PRO A 1 83 ? -20 2.816 5.043 1 97.06 83 PRO A O 1
ATOM 635 N N . ILE A 1 84 ? -18.875 0.928 4.941 1 97.12 84 ILE A N 1
ATOM 636 C CA . ILE A 1 84 ? -17.812 1.398 5.832 1 97.12 84 ILE A CA 1
ATOM 637 C C . ILE A 1 84 ? -17.047 2.529 5.156 1 97.12 84 ILE A C 1
ATOM 639 O O . ILE A 1 84 ? -16.781 3.561 5.777 1 97.12 84 ILE A O 1
ATOM 643 N N . GLU A 1 85 ? -16.656 2.324 3.844 1 98.25 85 GLU A N 1
ATOM 644 C CA . GLU A 1 85 ? -16.016 3.393 3.084 1 98.25 85 GLU A CA 1
ATOM 645 C C . GLU A 1 85 ? -16.875 4.652 3.068 1 98.25 85 GLU A C 1
ATOM 647 O O . GLU A 1 85 ? -16.375 5.762 3.256 1 98.25 85 GLU A O 1
ATOM 652 N N . SER A 1 86 ? -18.203 4.469 2.887 1 97.44 86 SER A N 1
ATOM 653 C CA . SER A 1 86 ? -19.125 5.602 2.826 1 97.44 86 SER A CA 1
ATOM 654 C C . SER A 1 86 ? -19.203 6.312 4.172 1 97.44 86 SER A C 1
ATOM 656 O O . SER A 1 86 ? -19.219 7.547 4.227 1 97.44 86 SER A O 1
ATOM 658 N N . ALA A 1 87 ? -19.25 5.594 5.172 1 96.88 87 ALA A N 1
ATOM 659 C CA . ALA A 1 87 ? -19.328 6.156 6.516 1 96.88 87 ALA A CA 1
ATOM 660 C C . ALA A 1 87 ? -18.031 6.891 6.879 1 96.88 87 ALA A C 1
ATOM 662 O O . ALA A 1 87 ? -18.047 7.77 7.742 1 96.88 87 ALA A O 1
ATOM 663 N N . GLY A 1 88 ? -16.969 6.539 6.25 1 96.94 88 GLY A N 1
ATOM 664 C CA . GLY A 1 88 ? -15.688 7.188 6.465 1 96.94 88 GLY A CA 1
ATOM 665 C C . GLY A 1 88 ? -15.711 8.672 6.164 1 96.94 88 GLY A C 1
ATOM 666 O O . GLY A 1 88 ? -14.969 9.445 6.77 1 96.94 88 GLY A O 1
ATOM 667 N N . VAL A 1 89 ? -16.625 9.102 5.262 1 98.06 89 VAL A N 1
ATOM 668 C CA . VAL A 1 89 ? -16.703 10.5 4.859 1 98.06 89 VAL A CA 1
ATOM 669 C C . VAL A 1 89 ? -17.062 11.367 6.062 1 98.06 89 VAL A C 1
ATOM 671 O O . VAL A 1 89 ? -16.328 12.289 6.418 1 98.06 89 VAL A O 1
ATOM 674 N N . GLU A 1 90 ? -18.172 11.078 6.672 1 98.19 90 GLU A N 1
ATOM 675 C CA . GLU A 1 90 ? -18.625 11.867 7.812 1 98.19 90 GLU A CA 1
ATOM 676 C C . GLU A 1 90 ? -17.625 11.789 8.969 1 98.19 90 GLU A C 1
ATOM 678 O O . GLU A 1 90 ? -17.297 12.805 9.578 1 98.19 90 GLU A O 1
ATOM 683 N N . LYS A 1 91 ? -17.203 10.664 9.32 1 97.75 91 LYS A N 1
ATOM 684 C CA . LYS A 1 91 ? -16.266 10.445 10.43 1 97.75 91 LYS A CA 1
ATOM 685 C C . LYS A 1 91 ? -14.992 11.258 10.25 1 97.75 91 LYS A C 1
ATOM 687 O O . LYS A 1 91 ? -14.555 11.945 11.172 1 97.75 91 LYS A O 1
ATOM 692 N N . LEU A 1 92 ? -14.461 11.211 9.047 1 98.62 92 LEU A N 1
ATOM 693 C CA . LEU A 1 92 ? -13.203 11.898 8.781 1 98.62 92 LEU A CA 1
ATOM 694 C C . LEU A 1 92 ? -13.398 13.406 8.727 1 98.62 92 LEU A C 1
ATOM 696 O O . LEU A 1 92 ? -12.516 14.172 9.125 1 98.62 92 LEU A O 1
ATOM 700 N N . ASN A 1 93 ? -14.539 13.789 8.188 1 98.69 93 ASN A N 1
ATOM 701 C CA . ASN A 1 93 ? -14.812 15.219 8.18 1 98.69 93 ASN A CA 1
ATOM 702 C C . ASN A 1 93 ? -14.953 15.766 9.594 1 98.69 93 ASN A C 1
ATOM 704 O O . ASN A 1 93 ? -14.492 16.875 9.891 1 98.69 93 ASN A O 1
ATOM 708 N N . GLU A 1 94 ? -15.594 15.008 10.43 1 98.56 94 GLU A N 1
ATOM 709 C CA . GLU A 1 94 ? -15.688 15.414 11.828 1 98.56 94 GLU A CA 1
ATOM 710 C C . GLU A 1 94 ? -14.305 15.461 12.477 1 98.56 94 GLU A C 1
ATOM 712 O O . GLU A 1 94 ? -14.008 16.375 13.25 1 98.56 94 GLU A O 1
ATOM 717 N N . PHE A 1 95 ? -13.547 14.461 12.195 1 98.75 95 PHE A N 1
ATOM 718 C CA . PHE A 1 95 ? -12.188 14.43 12.719 1 98.75 95 PHE A CA 1
ATOM 719 C C . PHE A 1 95 ? -11.383 15.625 12.211 1 98.75 95 PHE A C 1
ATOM 721 O O . PHE A 1 95 ? -10.68 16.281 12.984 1 98.75 95 PHE A O 1
ATOM 728 N N . ALA A 1 96 ? -11.516 15.922 10.898 1 98.5 96 ALA A N 1
ATOM 729 C CA . ALA A 1 96 ? -10.828 17.062 10.297 1 98.5 96 ALA A CA 1
ATOM 730 C C . ALA A 1 96 ? -11.211 18.359 10.992 1 98.5 96 ALA A C 1
ATOM 732 O O . ALA A 1 96 ? -10.367 19.234 11.203 1 98.5 96 ALA A O 1
ATOM 733 N N . LYS A 1 97 ? -12.469 18.5 11.32 1 98.5 97 LYS A N 1
ATOM 734 C CA . LYS A 1 97 ? -12.922 19.688 12.031 1 98.5 97 LYS A CA 1
ATOM 735 C C . LYS A 1 97 ? -12.227 19.812 13.383 1 98.5 97 LYS A C 1
ATOM 737 O O . LYS A 1 97 ? -11.789 20.906 13.758 1 98.5 97 LYS A O 1
ATOM 742 N N . ARG A 1 98 ? -12.156 18.734 14.125 1 97.94 98 ARG A N 1
ATOM 743 C CA . ARG A 1 98 ? -11.461 18.734 15.406 1 97.94 98 ARG A CA 1
ATOM 744 C C . ARG A 1 98 ? -10 19.141 15.234 1 97.94 98 ARG A C 1
ATOM 746 O O . ARG A 1 98 ? -9.461 19.906 16.031 1 97.94 98 ARG A O 1
ATOM 753 N N . VAL A 1 99 ? -9.398 18.625 14.266 1 98.19 99 VAL A N 1
ATOM 754 C CA . VAL A 1 99 ? -8 18.922 13.977 1 98.19 99 VAL A CA 1
ATOM 755 C C . VAL A 1 99 ? -7.844 20.406 13.641 1 98.19 99 VAL A C 1
ATOM 757 O O . VAL A 1 99 ? -6.91 21.047 14.117 1 98.19 99 VAL A O 1
ATOM 760 N N . ARG A 1 100 ? -8.695 20.875 12.852 1 97.81 100 ARG A N 1
ATOM 761 C CA . ARG A 1 100 ? -8.68 22.297 12.469 1 97.81 100 ARG A CA 1
ATOM 762 C C . ARG A 1 100 ? -8.867 23.188 13.688 1 97.81 100 ARG A C 1
ATOM 764 O O . ARG A 1 100 ? -8.227 24.234 13.789 1 97.81 100 ARG A O 1
ATOM 771 N N . ASP A 1 101 ? -9.695 22.797 14.586 1 97.38 101 ASP A N 1
ATOM 772 C CA . ASP A 1 101 ? -9.961 23.562 15.797 1 97.38 101 ASP A CA 1
ATOM 773 C C . ASP A 1 101 ? -8.703 23.672 16.656 1 97.38 101 ASP A C 1
ATOM 775 O O . ASP A 1 101 ? -8.594 24.578 17.5 1 97.38 101 ASP A O 1
ATOM 779 N N . LEU A 1 102 ? -7.816 22.766 16.484 1 96.81 102 LEU A N 1
ATOM 780 C CA . LEU A 1 102 ? -6.555 22.781 17.219 1 96.81 102 LEU A CA 1
ATOM 781 C C . LEU A 1 102 ? -5.512 23.625 16.484 1 96.81 102 LEU A C 1
ATOM 783 O O . LEU A 1 102 ? -4.348 23.672 16.891 1 96.81 102 LEU A O 1
ATOM 787 N N . GLY A 1 103 ? -5.863 24.188 15.383 1 96.62 103 GLY A N 1
ATOM 788 C CA . GLY A 1 103 ? -4.984 25.078 14.641 1 96.62 103 GLY A CA 1
ATOM 789 C C . GLY A 1 103 ? -4.121 24.344 13.625 1 96.62 103 GLY A C 1
ATOM 790 O O . GLY A 1 103 ? -3.154 24.906 13.109 1 96.62 103 GLY A O 1
ATOM 791 N N . LEU A 1 104 ? -4.457 23.156 13.359 1 97.75 104 LEU A N 1
ATOM 792 C CA . LEU A 1 104 ? -3.688 22.344 12.422 1 97.75 104 LEU A CA 1
ATOM 793 C C . LEU A 1 104 ? -4.367 22.312 11.055 1 97.75 104 LEU A C 1
ATOM 795 O O . LEU A 1 104 ? -4.773 21.25 10.586 1 97.75 104 LEU A O 1
ATOM 799 N N . GLU A 1 105 ? -4.301 23.422 10.344 1 98.06 105 GLU A N 1
ATOM 800 C CA . GLU A 1 105 ? -5.109 23.656 9.156 1 98.06 105 GLU A CA 1
ATOM 801 C C . GLU A 1 105 ? -4.707 22.719 8.023 1 98.06 105 GLU A C 1
ATOM 803 O O . GLU A 1 105 ? -5.559 22.078 7.402 1 98.06 105 GLU A O 1
ATOM 808 N N . GLU A 1 106 ? -3.447 22.641 7.77 1 97.94 106 GLU A N 1
ATOM 809 C CA . GLU A 1 106 ? -3 21.828 6.648 1 97.94 106 GLU A CA 1
ATOM 810 C C . GLU A 1 106 ? -3.301 20.344 6.891 1 97.94 106 GLU A C 1
ATOM 812 O O . GLU A 1 106 ? -3.689 19.625 5.969 1 97.94 106 GLU A O 1
ATOM 817 N N . ALA A 1 107 ? -3.096 19.906 8.047 1 98.06 107 ALA A N 1
ATOM 818 C CA . ALA A 1 107 ? -3.455 18.531 8.383 1 98.06 107 ALA A CA 1
ATOM 819 C C . ALA A 1 107 ? -4.945 18.281 8.156 1 98.06 107 ALA A C 1
ATOM 821 O O . ALA A 1 107 ? -5.328 17.266 7.574 1 98.06 107 ALA A O 1
ATOM 822 N N . ALA A 1 108 ? -5.742 19.203 8.648 1 98.5 108 ALA A N 1
ATOM 823 C CA . ALA A 1 108 ? -7.188 19.094 8.469 1 98.5 108 ALA A CA 1
ATOM 824 C C . ALA A 1 108 ? -7.551 19 6.988 1 98.5 108 ALA A C 1
ATOM 826 O O . ALA A 1 108 ? -8.414 18.203 6.605 1 98.5 108 ALA A O 1
ATOM 827 N N . ASN A 1 109 ? -6.906 19.797 6.18 1 98.5 109 ASN A N 1
ATOM 828 C CA . ASN A 1 109 ? -7.156 19.766 4.742 1 98.5 109 ASN A CA 1
ATOM 829 C C . ASN A 1 109 ? -6.848 18.391 4.156 1 98.5 109 ASN A C 1
ATOM 831 O O . ASN A 1 109 ? -7.594 17.891 3.309 1 98.5 109 ASN A O 1
ATOM 835 N N . GLN A 1 110 ? -5.75 17.797 4.547 1 98 110 GLN A N 1
ATOM 836 C CA . GLN A 1 110 ? -5.375 16.484 4.043 1 98 110 GLN A CA 1
ATOM 837 C C . GLN A 1 110 ? -6.387 15.422 4.465 1 98 110 GLN A C 1
ATOM 839 O O . GLN A 1 110 ? -6.727 14.539 3.68 1 98 110 GLN A O 1
ATOM 844 N N . ILE A 1 111 ? -6.855 15.492 5.68 1 98.69 111 ILE A N 1
ATOM 845 C CA . ILE A 1 111 ? -7.828 14.539 6.188 1 98.69 111 ILE A CA 1
ATOM 846 C C . ILE A 1 111 ? -9.148 14.688 5.43 1 98.69 111 ILE A C 1
ATOM 848 O O . ILE A 1 111 ? -9.789 13.695 5.086 1 98.69 111 ILE A O 1
ATOM 852 N N . GLU A 1 112 ? -9.508 15.891 5.137 1 98.69 112 GLU A N 1
ATOM 853 C CA . GLU A 1 112 ? -10.719 16.141 4.359 1 98.69 112 GLU A CA 1
ATOM 854 C C . GLU A 1 112 ? -10.594 15.57 2.945 1 98.69 112 GLU A C 1
ATOM 856 O O . GLU A 1 112 ? -11.555 15.039 2.393 1 98.69 112 GLU A O 1
ATOM 861 N N . ALA A 1 113 ? -9.445 15.758 2.35 1 98.5 113 ALA A N 1
ATOM 862 C CA . ALA A 1 113 ? -9.203 15.18 1.032 1 98.5 113 ALA A CA 1
ATOM 863 C C . ALA A 1 113 ? -9.336 13.656 1.073 1 98.5 113 ALA A C 1
ATOM 865 O O . ALA A 1 113 ? -9.914 13.055 0.171 1 98.5 113 ALA A O 1
ATOM 866 N N . ALA A 1 114 ? -8.766 13.055 2.107 1 98.56 114 ALA A N 1
ATOM 867 C CA . ALA A 1 114 ? -8.914 11.609 2.275 1 98.56 114 ALA A CA 1
ATOM 868 C C . ALA A 1 114 ? -10.383 11.227 2.441 1 98.56 114 ALA A C 1
ATOM 870 O O . ALA A 1 114 ? -10.828 10.203 1.919 1 98.56 114 ALA A O 1
ATOM 871 N N . ALA A 1 115 ? -11.133 12.023 3.174 1 98.62 115 ALA A N 1
ATOM 872 C CA . ALA A 1 115 ? -12.562 11.781 3.34 1 98.62 115 ALA A CA 1
ATOM 873 C C . ALA A 1 115 ? -13.273 11.742 1.99 1 98.62 115 ALA A C 1
ATOM 875 O O . ALA A 1 115 ? -14.102 10.867 1.744 1 98.62 115 ALA A O 1
ATOM 876 N N . SER A 1 116 ? -12.93 12.688 1.189 1 98.56 116 SER A N 1
ATOM 877 C CA . SER A 1 116 ? -13.508 12.727 -0.149 1 98.56 116 SER A CA 1
ATOM 878 C C . SER A 1 116 ? -13.172 11.461 -0.932 1 98.56 116 SER A C 1
ATOM 880 O O . SER A 1 116 ? -14.031 10.898 -1.611 1 98.56 116 SER A O 1
ATOM 882 N N . ASP A 1 117 ? -11.938 11.023 -0.862 1 98.75 117 ASP A N 1
ATOM 883 C CA . ASP A 1 117 ? -11.523 9.773 -1.501 1 98.75 117 ASP A CA 1
ATOM 884 C C . ASP A 1 117 ? -12.359 8.602 -1.002 1 98.75 117 ASP A C 1
ATOM 886 O O . ASP A 1 117 ? -12.766 7.746 -1.791 1 98.75 117 ASP A O 1
ATOM 890 N N . GLU A 1 118 ? -12.531 8.508 0.323 1 98.75 118 GLU A N 1
ATOM 891 C CA . GLU A 1 118 ? -13.312 7.406 0.868 1 98.75 118 GLU A CA 1
ATOM 892 C C . GLU A 1 118 ? -14.727 7.387 0.284 1 98.75 118 GLU A C 1
ATOM 894 O O . GLU A 1 118 ? -15.305 6.32 0.083 1 98.75 118 GLU A O 1
ATOM 899 N N . GLY A 1 119 ? -15.336 8.586 0.147 1 98.44 119 GLY A N 1
ATOM 900 C CA . GLY A 1 119 ? -16.625 8.648 -0.519 1 98.44 119 GLY A CA 1
ATOM 901 C C . GLY A 1 119 ? -16.609 8.055 -1.913 1 98.44 119 GLY A C 1
ATOM 902 O O . GLY A 1 119 ? -17.5 7.285 -2.277 1 98.44 119 GLY A O 1
ATOM 903 N N . ARG A 1 120 ? -15.664 8.414 -2.699 1 98.69 120 ARG A N 1
ATOM 904 C CA . ARG A 1 120 ? -15.5 7.852 -4.035 1 98.69 120 ARG A CA 1
ATOM 905 C C . ARG A 1 120 ? -15.32 6.336 -3.971 1 98.69 120 ARG A C 1
ATOM 907 O O . ARG A 1 120 ? -15.891 5.605 -4.781 1 98.69 120 ARG A O 1
ATOM 914 N N . HIS A 1 121 ? -14.453 5.809 -2.973 1 98.88 121 HIS A N 1
ATOM 915 C CA . HIS A 1 121 ? -14.289 4.371 -2.799 1 98.88 121 HIS A CA 1
ATOM 916 C C . HIS A 1 121 ? -15.633 3.684 -2.574 1 98.88 121 HIS A C 1
ATOM 918 O O . HIS A 1 121 ? -15.914 2.656 -3.193 1 98.88 121 HIS A O 1
ATOM 924 N N . GLY A 1 122 ? -16.406 4.289 -1.689 1 98.38 122 GLY A N 1
ATOM 925 C CA . GLY A 1 122 ? -17.703 3.717 -1.415 1 98.38 122 GLY A CA 1
ATOM 926 C C . GLY A 1 122 ? -18.562 3.572 -2.656 1 98.38 122 GLY A C 1
ATOM 927 O O . GLY A 1 122 ? -19.188 2.527 -2.869 1 98.38 122 GLY A O 1
ATOM 928 N N . GLU A 1 123 ? -18.656 4.562 -3.443 1 98.31 123 GLU A N 1
ATOM 929 C CA . GLU A 1 123 ? -19.438 4.539 -4.672 1 98.31 123 GLU A CA 1
ATOM 930 C C . GLU A 1 123 ? -18.906 3.498 -5.652 1 98.31 123 GLU A C 1
ATOM 932 O O . GLU A 1 123 ? -19.672 2.762 -6.27 1 98.31 123 GLU A O 1
ATOM 937 N N . LEU A 1 124 ? -17.609 3.457 -5.812 1 98.62 124 LEU A N 1
ATOM 938 C CA . LEU A 1 124 ? -16.984 2.486 -6.703 1 98.62 124 LEU A CA 1
ATOM 939 C C . LEU A 1 124 ? -17.328 1.062 -6.281 1 98.62 124 LEU A C 1
ATOM 941 O O . LEU A 1 124 ? -17.672 0.225 -7.125 1 98.62 124 LEU A O 1
ATOM 945 N N . LEU A 1 125 ? -17.188 0.835 -4.98 1 98.56 125 LEU A N 1
ATOM 946 C CA . LEU A 1 125 ? -17.453 -0.509 -4.48 1 98.56 125 LEU A CA 1
ATOM 947 C C . LEU A 1 125 ? -18.922 -0.873 -4.66 1 98.56 125 LEU A C 1
ATOM 949 O O . LEU A 1 125 ? -19.25 -2.004 -5.027 1 98.56 125 LEU A O 1
ATOM 953 N N . LYS A 1 126 ? -19.781 0.05 -4.379 1 97.75 126 LYS A N 1
ATOM 954 C CA . LYS A 1 126 ? -21.219 -0.172 -4.59 1 97.75 126 LYS A CA 1
ATOM 955 C C . LYS A 1 126 ? -21.5 -0.518 -6.051 1 97.75 126 LYS A C 1
ATOM 957 O O . LYS A 1 126 ? -22.266 -1.448 -6.332 1 97.75 126 LYS A O 1
ATOM 962 N N . ASP A 1 127 ? -20.953 0.238 -6.926 1 98 127 ASP A N 1
ATOM 963 C CA . ASP A 1 127 ? -21.156 0.012 -8.352 1 98 127 ASP A CA 1
ATOM 964 C C . ASP A 1 127 ? -20.688 -1.377 -8.766 1 98 127 ASP A C 1
ATOM 966 O O . ASP A 1 127 ? -21.328 -2.047 -9.578 1 98 127 ASP A O 1
ATOM 970 N N . LEU A 1 128 ? -19.531 -1.802 -8.25 1 98.06 128 LEU A N 1
ATOM 971 C CA . LEU A 1 128 ? -19.016 -3.129 -8.555 1 98.06 128 LEU A CA 1
ATOM 972 C C . LEU A 1 128 ? -19.984 -4.211 -8.102 1 98.06 128 LEU A C 1
ATOM 974 O O . LEU A 1 128 ? -20.25 -5.156 -8.844 1 98.06 128 LEU A O 1
ATOM 978 N N . VAL A 1 129 ? -20.406 -4.012 -6.902 1 97 129 VAL A N 1
ATOM 979 C CA . VAL A 1 129 ? -21.312 -5.008 -6.332 1 97 129 VAL A CA 1
ATOM 980 C C . VAL A 1 129 ? -22.594 -5.074 -7.152 1 97 129 VAL A C 1
ATOM 982 O O . VAL A 1 129 ? -23.094 -6.16 -7.453 1 97 129 VAL A O 1
ATOM 985 N N . LEU A 1 130 ? -23.109 -3.963 -7.57 1 96.62 130 LEU A N 1
ATOM 986 C CA . LEU A 1 130 ? -24.344 -3.898 -8.344 1 96.62 130 LEU A CA 1
ATOM 987 C C . LEU A 1 130 ? -24.172 -4.543 -9.711 1 96.62 130 LEU A C 1
ATOM 989 O O . LEU A 1 130 ? -25.078 -5.215 -10.211 1 96.62 130 LEU A O 1
ATOM 993 N N . LYS A 1 131 ? -23.094 -4.383 -10.258 1 96.44 131 LYS A N 1
ATOM 994 C CA . LYS A 1 131 ? -22.812 -4.848 -11.617 1 96.44 131 LYS A CA 1
ATOM 995 C C . LYS A 1 131 ? -22.578 -6.355 -11.641 1 96.44 131 LYS A C 1
ATOM 997 O O . LYS A 1 131 ? -22.953 -7.035 -12.594 1 96.44 131 LYS A O 1
ATOM 1002 N N . PHE A 1 132 ? -21.953 -6.941 -10.625 1 90.56 132 PHE A N 1
ATOM 1003 C CA . PHE A 1 132 ? -21.469 -8.312 -10.703 1 90.56 132 PHE A CA 1
ATOM 1004 C C . PHE A 1 132 ? -22.234 -9.219 -9.75 1 90.56 132 PHE A C 1
ATOM 1006 O O . PHE A 1 132 ? -22.062 -10.438 -9.773 1 90.56 132 PHE A O 1
ATOM 1013 N N . SER A 1 133 ? -22.828 -8.641 -8.734 1 75.38 133 SER A N 1
ATOM 1014 C CA . SER A 1 133 ? -23.672 -9.484 -7.902 1 75.38 133 SER A CA 1
ATOM 1015 C C . SER A 1 133 ? -25.078 -9.617 -8.484 1 75.38 133 SER A C 1
ATOM 1017 O O . SER A 1 133 ? -25.562 -8.688 -9.133 1 75.38 133 SER A O 1
ATOM 1019 N N . MET B 1 1 ? 2.385 25.281 6.051 1 80.56 1 MET B N 1
ATOM 1020 C CA . MET B 1 1 ? 3.148 24.766 7.184 1 80.56 1 MET B CA 1
ATOM 1021 C C . MET B 1 1 ? 3.318 23.25 7.086 1 80.56 1 MET B C 1
ATOM 1023 O O . MET B 1 1 ? 2.447 22.562 6.559 1 80.56 1 MET B O 1
ATOM 1027 N N . SER B 1 2 ? 4.469 22.812 7.488 1 91.38 2 SER B N 1
ATOM 1028 C CA . SER B 1 2 ? 4.766 21.391 7.445 1 91.38 2 SER B CA 1
ATOM 1029 C C . SER B 1 2 ? 3.82 20.594 8.352 1 91.38 2 SER B C 1
ATOM 1031 O O . SER B 1 2 ? 3.467 21.062 9.438 1 91.38 2 SER B O 1
ATOM 1033 N N . ILE B 1 3 ? 3.426 19.422 7.926 1 96.69 3 ILE B N 1
ATOM 1034 C CA . ILE B 1 3 ? 2.539 18.609 8.75 1 96.69 3 ILE B CA 1
ATOM 1035 C C . ILE B 1 3 ? 3.352 17.547 9.477 1 96.69 3 ILE B C 1
ATOM 1037 O O . ILE B 1 3 ? 2.805 16.766 10.266 1 96.69 3 ILE B O 1
ATOM 1041 N N . PHE B 1 4 ? 4.613 17.516 9.305 1 98.31 4 PHE B N 1
ATOM 1042 C CA . PHE B 1 4 ? 5.434 16.469 9.883 1 98.31 4 PHE B CA 1
ATOM 1043 C C . PHE B 1 4 ? 5.438 16.547 11.398 1 98.31 4 PHE B C 1
ATOM 1045 O O . PHE B 1 4 ? 5.934 17.531 11.969 1 98.31 4 PHE B O 1
ATOM 1052 N N . GLY B 1 5 ? 4.844 15.43 11.992 1 98.19 5 GLY B N 1
ATOM 1053 C CA . GLY B 1 5 ? 4.938 15.266 13.43 1 98.19 5 GLY B CA 1
ATOM 1054 C C . GLY B 1 5 ? 4.055 16.234 14.203 1 98.19 5 GLY B C 1
ATOM 1055 O O . GLY B 1 5 ? 4.238 16.422 15.406 1 98.19 5 GLY B O 1
ATOM 1056 N N . VAL B 1 6 ? 3.168 16.844 13.602 1 98.38 6 VAL B N 1
ATOM 1057 C CA . VAL B 1 6 ? 2.406 17.906 14.242 1 98.38 6 VAL B CA 1
ATOM 1058 C C . VAL B 1 6 ? 1.435 17.312 15.258 1 98.38 6 VAL B C 1
ATOM 1060 O O . VAL B 1 6 ? 0.963 18 16.156 1 98.38 6 VAL B O 1
ATOM 1063 N N . THR B 1 7 ? 1.137 16.016 15.125 1 98.06 7 THR B N 1
ATOM 1064 C CA . THR B 1 7 ? 0.195 15.398 16.062 1 98.06 7 THR B CA 1
ATOM 1065 C C . THR B 1 7 ? 0.924 14.5 17.047 1 98.06 7 THR B C 1
ATOM 1067 O O . THR B 1 7 ? 0.298 13.891 17.922 1 98.06 7 THR B O 1
ATOM 1070 N N . LYS B 1 8 ? 2.201 14.391 16.859 1 97.19 8 LYS B N 1
ATOM 1071 C CA . LYS B 1 8 ? 2.986 13.602 17.812 1 97.19 8 LYS B CA 1
ATOM 1072 C C . LYS B 1 8 ? 2.904 14.203 19.219 1 97.19 8 LYS B C 1
ATOM 1074 O O . LYS B 1 8 ? 3.066 15.406 19.391 1 97.19 8 LYS B O 1
ATOM 1079 N N . GLY B 1 9 ? 2.6 13.32 20.125 1 96.38 9 GLY B N 1
ATOM 1080 C CA . GLY B 1 9 ? 2.562 13.773 21.5 1 96.38 9 GLY B CA 1
ATOM 1081 C C . GLY B 1 9 ? 1.273 14.484 21.875 1 96.38 9 GLY B C 1
ATOM 1082 O O . GLY B 1 9 ? 1.069 14.859 23.031 1 96.38 9 GLY B O 1
ATOM 1083 N N . THR B 1 10 ? 0.357 14.781 20.953 1 96.38 10 THR B N 1
ATOM 1084 C CA . THR B 1 10 ? -0.927 15.414 21.219 1 96.38 10 THR B CA 1
ATOM 1085 C C . THR B 1 10 ? -1.996 14.367 21.516 1 96.38 10 THR B C 1
ATOM 1087 O O . THR B 1 10 ? -1.729 13.172 21.453 1 96.38 10 THR B O 1
ATOM 1090 N N . GLU B 1 11 ? -3.182 14.836 21.891 1 96.38 11 GLU B N 1
ATOM 1091 C CA . GLU B 1 11 ? -4.305 13.953 22.188 1 96.38 11 GLU B CA 1
ATOM 1092 C C . GLU B 1 11 ? -4.773 13.219 20.938 1 96.38 11 GLU B C 1
ATOM 1094 O O . GLU B 1 11 ? -5.516 12.234 21.031 1 96.38 11 GLU B O 1
ATOM 1099 N N . LEU B 1 12 ? -4.262 13.664 19.75 1 98.25 12 LEU B N 1
ATOM 1100 C CA . LEU B 1 12 ? -4.719 13.094 18.484 1 98.25 12 LEU B CA 1
ATOM 1101 C C . LEU B 1 12 ? -3.867 11.891 18.094 1 98.25 12 LEU B C 1
ATOM 1103 O O . LEU B 1 12 ? -4.254 11.109 17.219 1 98.25 12 LEU B O 1
ATOM 1107 N N . GLU B 1 13 ? -2.727 11.719 18.656 1 98.38 13 GLU B N 1
ATOM 1108 C CA . GLU B 1 13 ? -1.704 10.789 18.188 1 98.38 13 GLU B CA 1
ATOM 1109 C C . GLU B 1 13 ? -2.254 9.367 18.094 1 98.38 13 GLU B C 1
ATOM 1111 O O . GLU B 1 13 ? -2.057 8.688 17.078 1 98.38 13 GLU B O 1
ATOM 1116 N N . LYS B 1 14 ? -2.941 8.969 19.109 1 98.44 14 LYS B N 1
ATOM 1117 C CA . LYS B 1 14 ? -3.459 7.605 19.141 1 98.44 14 LYS B CA 1
ATOM 1118 C C . LYS B 1 14 ? -4.504 7.395 18.047 1 98.44 14 LYS B C 1
ATOM 1120 O O . LYS B 1 14 ? -4.531 6.344 17.406 1 98.44 14 LYS B O 1
ATOM 1125 N N . GLU B 1 15 ? -5.402 8.344 17.922 1 98.38 15 GLU B N 1
ATOM 1126 C CA . GLU B 1 15 ? -6.43 8.258 16.891 1 98.38 15 GLU B CA 1
ATOM 1127 C C . GLU B 1 15 ? -5.816 8.242 15.492 1 98.38 15 GLU B C 1
ATOM 1129 O O . GLU B 1 15 ? -6.227 7.457 14.641 1 98.38 15 GLU B O 1
ATOM 1134 N N . ILE B 1 16 ? -4.816 8.984 15.266 1 98.69 16 ILE B N 1
ATOM 1135 C CA . ILE B 1 16 ? -4.125 9.062 13.984 1 98.69 16 ILE B CA 1
ATOM 1136 C C . ILE B 1 16 ? -3.387 7.75 13.719 1 98.69 16 ILE B C 1
ATOM 1138 O O . ILE B 1 16 ? -3.389 7.246 12.594 1 98.69 16 ILE B O 1
ATOM 1142 N N . ASP B 1 17 ? -2.805 7.18 14.711 1 98.62 17 ASP B N 1
ATOM 1143 C CA . ASP B 1 17 ? -2.168 5.875 14.562 1 98.62 17 ASP B CA 1
ATOM 1144 C C . ASP B 1 17 ? -3.176 4.816 14.117 1 98.62 17 ASP B C 1
ATOM 1146 O O . ASP B 1 17 ? -2.859 3.955 13.297 1 98.62 17 ASP B O 1
ATOM 1150 N N . GLY B 1 18 ? -4.305 4.875 14.719 1 98.5 18 GLY B N 1
ATOM 1151 C CA . GLY B 1 18 ? -5.367 3.965 14.32 1 98.5 18 GLY B CA 1
ATOM 1152 C C . GLY B 1 18 ? -5.758 4.109 12.859 1 98.5 18 GLY B C 1
ATOM 1153 O O . GLY B 1 18 ? -5.926 3.111 12.156 1 98.5 18 GLY B O 1
ATOM 1154 N N . TYR B 1 19 ? -5.906 5.348 12.398 1 98.5 19 TYR B N 1
ATOM 1155 C CA . TYR B 1 19 ? -6.211 5.582 10.992 1 98.5 19 TYR B CA 1
ATOM 1156 C C . TYR B 1 19 ? -5.09 5.07 10.094 1 98.5 19 TYR B C 1
ATOM 1158 O O . TYR B 1 19 ? -5.348 4.465 9.047 1 98.5 19 TYR B O 1
ATOM 1166 N N . CYS B 1 20 ? -3.873 5.309 10.5 1 98.75 20 CYS B N 1
ATOM 1167 C CA . CYS B 1 20 ? -2.719 4.848 9.734 1 98.75 20 CYS B CA 1
ATOM 1168 C C . CYS B 1 20 ? -2.752 3.334 9.555 1 98.75 20 CYS B C 1
ATOM 1170 O O . CYS B 1 20 ? -2.709 2.836 8.43 1 98.75 20 CYS B O 1
ATOM 1172 N N . LYS B 1 21 ? -2.928 2.656 10.641 1 98.12 21 LYS B N 1
ATOM 1173 C CA . LYS B 1 21 ? -2.961 1.196 10.625 1 98.12 21 LYS B CA 1
ATOM 1174 C C . LYS B 1 21 ? -4.145 0.682 9.82 1 98.12 21 LYS B C 1
ATOM 1176 O O . LYS B 1 21 ? -4.016 -0.284 9.062 1 98.12 21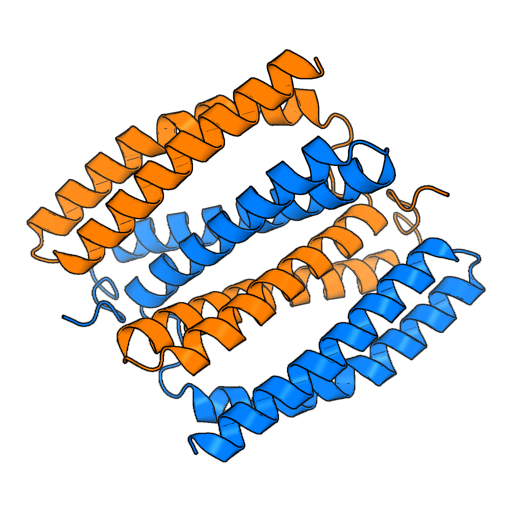 LYS B O 1
ATO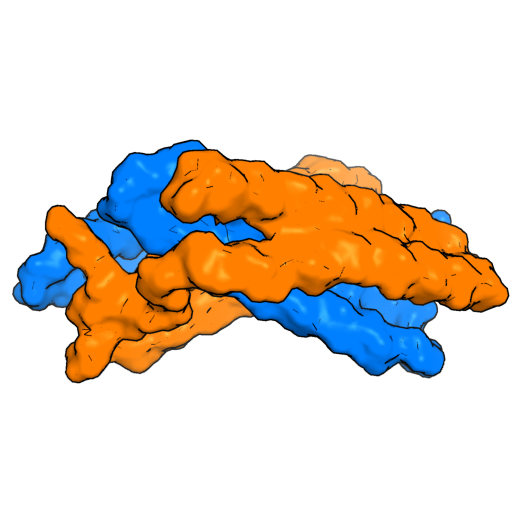M 1181 N N . GLY B 1 22 ? -5.246 1.246 10 1 97.94 22 GLY B N 1
ATOM 1182 C CA . GLY B 1 22 ? -6.426 0.853 9.242 1 97.94 22 GLY B CA 1
ATOM 1183 C C . GLY B 1 22 ? -6.254 1.01 7.746 1 97.94 22 GLY B C 1
ATOM 1184 O O . GLY B 1 22 ? -6.652 0.134 6.973 1 97.94 22 GLY B O 1
ATOM 1185 N N . GLU B 1 23 ? -5.664 2.127 7.363 1 98.75 23 GLU B N 1
ATOM 1186 C CA . GLU B 1 23 ? -5.418 2.357 5.941 1 98.75 23 GLU B CA 1
ATOM 1187 C C . GLU B 1 23 ? -4.422 1.345 5.383 1 98.75 23 GLU B C 1
ATOM 1189 O O . GLU B 1 23 ? -4.582 0.861 4.262 1 98.75 23 GLU B O 1
ATOM 1194 N N . GLU B 1 24 ? -3.389 1.064 6.113 1 98.56 24 GLU B N 1
ATOM 1195 C CA . GLU B 1 24 ? -2.424 0.056 5.684 1 98.56 24 GLU B CA 1
ATOM 1196 C C . GLU B 1 24 ? -3.088 -1.309 5.52 1 98.56 24 GLU B C 1
ATOM 1198 O O . GLU B 1 24 ? -2.879 -1.99 4.516 1 98.56 24 GLU B O 1
ATOM 1203 N N . GLN B 1 25 ? -3.875 -1.669 6.477 1 98 25 GLN B N 1
ATOM 1204 C CA . GLN B 1 25 ? -4.59 -2.939 6.414 1 98 25 GLN B CA 1
ATOM 1205 C C . GLN B 1 25 ? -5.551 -2.971 5.227 1 98 25 GLN B C 1
ATOM 1207 O O . GLN B 1 25 ? -5.633 -3.973 4.516 1 98 25 GLN B O 1
ATOM 1212 N N . GLY B 1 26 ? -6.242 -1.855 5.066 1 98.5 26 GLY B N 1
ATOM 1213 C CA . GLY B 1 26 ? -7.129 -1.763 3.918 1 98.5 26 GLY B CA 1
ATOM 1214 C C . GLY B 1 26 ? -6.406 -1.889 2.592 1 98.5 26 GLY B C 1
ATOM 1215 O O . GLY B 1 26 ? -6.871 -2.584 1.688 1 98.5 26 GLY B O 1
ATOM 1216 N N . ALA B 1 27 ? -5.281 -1.226 2.486 1 98.94 27 ALA B N 1
ATOM 1217 C CA . ALA B 1 27 ? -4.496 -1.3 1.257 1 98.94 27 ALA B CA 1
ATOM 1218 C C . ALA B 1 27 ? -4.117 -2.742 0.933 1 98.94 27 ALA B C 1
ATOM 1220 O O . ALA B 1 27 ? -4.242 -3.18 -0.213 1 98.94 27 ALA B O 1
ATOM 1221 N N . GLY B 1 28 ? -3.66 -3.465 1.941 1 98.75 28 GLY B N 1
ATOM 1222 C CA . GLY B 1 28 ? -3.312 -4.863 1.738 1 98.75 28 GLY B CA 1
ATOM 1223 C C . GLY B 1 28 ? -4.496 -5.719 1.326 1 98.75 28 GLY B C 1
ATOM 1224 O O . GLY B 1 28 ? -4.375 -6.566 0.439 1 98.75 28 GLY B O 1
ATOM 1225 N N . MET B 1 29 ? -5.59 -5.473 1.955 1 98.81 29 MET B N 1
ATOM 1226 C CA . MET B 1 29 ? -6.789 -6.238 1.638 1 98.81 29 MET B CA 1
ATOM 1227 C C . MET B 1 29 ? -7.23 -5.988 0.2 1 98.81 29 MET B C 1
ATOM 1229 O O . MET B 1 29 ? -7.5 -6.93 -0.546 1 98.81 29 MET B O 1
ATOM 1233 N N . TYR B 1 30 ? -7.316 -4.754 -0.189 1 98.94 30 TYR B N 1
ATOM 1234 C CA . TYR B 1 30 ? -7.762 -4.426 -1.538 1 98.94 30 TYR B CA 1
ATOM 1235 C C . TYR B 1 30 ? -6.773 -4.941 -2.58 1 98.94 30 TYR B C 1
ATOM 1237 O O . TYR B 1 30 ? -7.176 -5.359 -3.67 1 98.94 30 TYR B O 1
ATOM 1245 N N . ALA B 1 31 ? -5.484 -4.883 -2.25 1 98.94 31 ALA B N 1
ATOM 1246 C CA . ALA B 1 31 ? -4.484 -5.41 -3.178 1 98.94 31 ALA B CA 1
ATOM 1247 C C . ALA B 1 31 ? -4.664 -6.914 -3.379 1 98.94 31 ALA B C 1
ATOM 1249 O O . ALA B 1 31 ? -4.582 -7.41 -4.504 1 98.94 31 ALA B O 1
ATOM 1250 N N . ALA B 1 32 ? -4.883 -7.609 -2.279 1 98.94 32 ALA B N 1
ATOM 1251 C CA . ALA B 1 32 ? -5.113 -9.047 -2.371 1 98.94 32 ALA B CA 1
ATOM 1252 C C . ALA B 1 32 ? -6.355 -9.352 -3.203 1 98.94 32 ALA B C 1
ATOM 1254 O O . ALA B 1 32 ? -6.332 -10.242 -4.055 1 98.94 32 ALA B O 1
ATOM 1255 N N . LEU B 1 33 ? -7.391 -8.617 -2.99 1 98.88 33 LEU B N 1
ATOM 1256 C CA . LEU B 1 33 ? -8.617 -8.812 -3.748 1 98.88 33 LEU B CA 1
ATOM 1257 C C . LEU B 1 33 ? -8.406 -8.492 -5.223 1 98.88 33 LEU B C 1
ATOM 1259 O O . LEU B 1 33 ? -8.945 -9.18 -6.094 1 98.88 33 LEU B O 1
ATOM 1263 N N . ALA B 1 34 ? -7.723 -7.434 -5.469 1 98.88 34 ALA B N 1
ATOM 1264 C CA . ALA B 1 34 ? -7.41 -7.074 -6.848 1 98.88 34 ALA B CA 1
ATOM 1265 C C . ALA B 1 34 ? -6.668 -8.203 -7.559 1 98.88 34 ALA B C 1
ATOM 1267 O O . ALA B 1 34 ? -6.988 -8.539 -8.703 1 98.88 34 ALA B O 1
ATOM 1268 N N . CYS B 1 35 ? -5.652 -8.75 -6.867 1 98.69 35 CYS B N 1
ATOM 1269 C CA . CYS B 1 35 ? -4.879 -9.852 -7.441 1 98.69 35 CYS B CA 1
ATOM 1270 C C . CYS B 1 35 ? -5.762 -11.07 -7.688 1 98.69 35 CYS B C 1
ATOM 1272 O O . CYS B 1 35 ? -5.684 -11.688 -8.75 1 98.69 35 CYS B O 1
ATOM 1274 N N . LEU B 1 36 ? -6.605 -11.391 -6.742 1 98.62 36 LEU B N 1
ATOM 1275 C CA . LEU B 1 36 ? -7.516 -12.523 -6.91 1 98.62 36 LEU B CA 1
ATOM 1276 C C . LEU B 1 36 ? -8.469 -12.281 -8.078 1 98.62 36 LEU B C 1
ATOM 1278 O O . LEU B 1 36 ? -8.695 -13.188 -8.891 1 98.62 36 LEU B O 1
ATOM 1282 N N . ALA B 1 37 ? -9.031 -11.078 -8.148 1 98.44 37 ALA B N 1
ATOM 1283 C CA . ALA B 1 37 ? -9.93 -10.727 -9.242 1 98.44 37 ALA B CA 1
ATOM 1284 C C . ALA B 1 37 ? -9.234 -10.883 -10.594 1 98.44 37 ALA B C 1
ATOM 1286 O O . ALA B 1 37 ? -9.828 -11.383 -11.555 1 98.44 37 ALA B O 1
ATOM 1287 N N . LYS B 1 38 ? -8.031 -10.469 -10.625 1 97.69 38 LYS B N 1
ATOM 1288 C CA . LYS B 1 38 ? -7.262 -10.602 -11.859 1 97.69 38 LYS B CA 1
ATOM 1289 C C . LYS B 1 38 ? -7.133 -12.062 -12.273 1 97.69 38 LYS B C 1
ATOM 1291 O O . LYS B 1 38 ? -7.355 -12.414 -13.438 1 97.69 38 LYS B O 1
ATOM 1296 N N . GLU B 1 39 ? -6.832 -12.852 -11.336 1 95.88 39 GLU B N 1
ATOM 1297 C CA . GLU B 1 39 ? -6.691 -14.289 -11.57 1 95.88 39 GLU B CA 1
ATOM 1298 C C . GLU B 1 39 ? -7.996 -14.898 -12.086 1 95.88 39 GLU B C 1
ATOM 1300 O O . GLU B 1 39 ? -7.977 -15.867 -12.844 1 95.88 39 GLU B O 1
ATOM 1305 N N . ARG B 1 40 ? -9.047 -14.32 -11.75 1 96.25 40 ARG B N 1
ATOM 1306 C CA . ARG B 1 40 ? -10.359 -14.867 -12.086 1 96.25 40 ARG B CA 1
ATOM 1307 C C . ARG B 1 40 ? -10.914 -14.211 -13.352 1 96.25 40 ARG B C 1
ATOM 1309 O O . ARG B 1 40 ? -12.078 -14.422 -13.695 1 96.25 40 ARG B O 1
ATOM 1316 N N . GLY B 1 41 ? -10.164 -13.391 -13.977 1 96.62 41 GLY B N 1
ATOM 1317 C CA . GLY B 1 41 ? -10.562 -12.797 -15.242 1 96.62 41 GLY B CA 1
ATOM 1318 C C . GLY B 1 41 ? -11.469 -11.594 -15.078 1 96.62 41 GLY B C 1
ATOM 1319 O O . GLY B 1 41 ? -12.078 -11.125 -16.047 1 96.62 41 GLY B O 1
ATOM 1320 N N . LEU B 1 42 ? -11.617 -11.148 -13.859 1 97.5 42 LEU B N 1
ATOM 1321 C CA . LEU B 1 42 ? -12.406 -9.953 -13.562 1 97.5 42 LEU B CA 1
ATOM 1322 C C . LEU B 1 42 ? -11.547 -8.695 -13.633 1 97.5 42 LEU B C 1
ATOM 1324 O O . LEU B 1 42 ? -11.352 -8.016 -12.625 1 97.5 42 LEU B O 1
ATOM 1328 N N . HIS B 1 43 ? -11.18 -8.328 -14.836 1 97.94 43 HIS B N 1
ATOM 1329 C CA . HIS B 1 43 ? -10.133 -7.332 -15.031 1 97.94 43 HIS B CA 1
ATOM 1330 C C . HIS B 1 43 ? -10.594 -5.949 -14.586 1 97.94 43 HIS B C 1
ATOM 1332 O O . HIS B 1 43 ? -9.828 -5.203 -13.977 1 97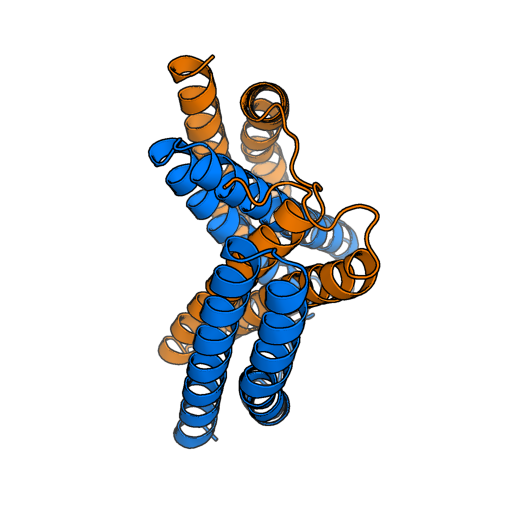.94 43 HIS B O 1
ATOM 1338 N N . GLU B 1 44 ? -11.844 -5.594 -14.906 1 98.25 44 GLU B N 1
ATOM 1339 C CA . GLU B 1 44 ? -12.367 -4.309 -14.453 1 98.25 44 GLU B CA 1
ATOM 1340 C C . GLU B 1 44 ? -12.367 -4.215 -12.93 1 98.25 44 GLU B C 1
ATOM 1342 O O . GLU B 1 44 ? -11.969 -3.193 -12.367 1 98.25 44 GLU B O 1
ATOM 1347 N N . VAL B 1 45 ? -12.75 -5.281 -12.266 1 98.62 45 VAL B N 1
ATOM 1348 C CA . VAL B 1 45 ? -12.781 -5.34 -10.805 1 98.62 45 VAL B CA 1
ATOM 1349 C C . VAL B 1 45 ? -11.367 -5.211 -10.258 1 98.62 45 VAL B C 1
ATOM 1351 O O . VAL B 1 45 ? -11.125 -4.438 -9.328 1 98.62 45 VAL B O 1
ATOM 1354 N N . SER B 1 46 ? -10.492 -5.977 -10.844 1 98.75 46 SER B N 1
ATOM 1355 C CA . SER B 1 46 ? -9.086 -5.922 -10.445 1 98.75 46 SER B CA 1
ATOM 1356 C C . SER B 1 46 ? -8.547 -4.496 -10.508 1 98.75 46 SER B C 1
ATOM 1358 O O . SER B 1 46 ? -7.941 -4.016 -9.547 1 98.75 46 SER B O 1
ATOM 1360 N N . ASP B 1 47 ? -8.812 -3.816 -11.578 1 98.69 47 ASP B N 1
ATOM 1361 C CA . ASP B 1 47 ? -8.281 -2.473 -11.789 1 98.69 47 ASP B CA 1
ATOM 1362 C C . ASP B 1 47 ? -8.844 -1.498 -10.75 1 98.69 47 ASP B C 1
ATOM 1364 O O . ASP B 1 47 ? -8.094 -0.697 -10.18 1 98.69 47 ASP B O 1
ATOM 1368 N N . VAL B 1 48 ? -10.125 -1.538 -10.508 1 98.81 48 VAL B N 1
ATOM 1369 C CA . VAL B 1 48 ? -10.766 -0.632 -9.562 1 98.81 48 VAL B CA 1
ATOM 1370 C C . VAL B 1 48 ? -10.227 -0.888 -8.156 1 98.81 48 VAL B C 1
ATOM 1372 O O . VAL B 1 48 ? -9.844 0.049 -7.449 1 98.81 48 VAL B O 1
ATOM 1375 N N . LEU B 1 49 ? -10.109 -2.141 -7.75 1 98.94 49 LEU B N 1
ATOM 1376 C CA . LEU B 1 49 ? -9.68 -2.463 -6.395 1 98.94 49 LEU B CA 1
ATOM 1377 C C . LEU B 1 49 ? -8.211 -2.104 -6.188 1 98.94 49 LEU B C 1
ATOM 1379 O O . LEU B 1 49 ? -7.816 -1.707 -5.09 1 98.94 49 LEU B O 1
ATOM 1383 N N . MET B 1 50 ? -7.41 -2.262 -7.219 1 98.88 50 MET B N 1
ATOM 1384 C CA . MET B 1 50 ? -6.008 -1.868 -7.098 1 98.88 50 MET B CA 1
ATOM 1385 C C . MET B 1 50 ? -5.879 -0.354 -6.965 1 98.88 50 MET B C 1
ATOM 1387 O O . MET B 1 50 ? -5.012 0.137 -6.242 1 98.88 50 MET B O 1
ATOM 1391 N N . GLU B 1 51 ? -6.727 0.356 -7.688 1 98.75 51 GLU B N 1
ATOM 1392 C CA . GLU B 1 51 ? -6.73 1.808 -7.531 1 98.75 51 GLU B CA 1
ATOM 1393 C C . GLU B 1 51 ? -7.078 2.205 -6.098 1 98.75 51 GLU B C 1
ATOM 1395 O O . GLU B 1 51 ? -6.453 3.104 -5.531 1 98.75 51 GLU B O 1
ATOM 1400 N N . VAL B 1 52 ? -8.055 1.545 -5.512 1 98.88 52 VAL B N 1
ATOM 1401 C CA . VAL B 1 52 ? -8.43 1.816 -4.129 1 98.88 52 VAL B CA 1
ATOM 1402 C C . VAL B 1 52 ? -7.266 1.476 -3.203 1 98.88 52 VAL B C 1
ATOM 1404 O O . VAL B 1 52 ? -6.949 2.238 -2.287 1 98.88 52 VAL B O 1
ATOM 1407 N N . ALA B 1 53 ? -6.613 0.348 -3.418 1 98.94 53 ALA B N 1
ATOM 1408 C CA . ALA B 1 53 ? -5.461 -0.053 -2.615 1 98.94 53 ALA B CA 1
ATOM 1409 C C . ALA B 1 53 ? -4.383 1.03 -2.623 1 98.94 53 ALA B C 1
ATOM 1411 O O . ALA B 1 53 ? -3.818 1.358 -1.577 1 98.94 53 ALA B O 1
ATOM 1412 N N . LYS B 1 54 ? -4.176 1.569 -3.766 1 98.75 54 LYS B N 1
ATOM 1413 C CA . LYS B 1 54 ? -3.141 2.588 -3.92 1 98.75 54 LYS B CA 1
ATOM 1414 C C . LYS B 1 54 ? -3.535 3.883 -3.215 1 98.75 54 LYS B C 1
ATOM 1416 O O . LYS B 1 54 ? -2.695 4.539 -2.598 1 98.75 54 LYS B O 1
ATOM 1421 N N . ASP B 1 55 ? -4.793 4.219 -3.289 1 98.81 55 ASP B N 1
ATOM 1422 C CA . ASP B 1 55 ? -5.27 5.379 -2.541 1 98.81 55 ASP B CA 1
ATOM 1423 C C . ASP B 1 55 ? -5.094 5.176 -1.039 1 98.81 55 ASP B C 1
ATOM 1425 O O . ASP B 1 55 ? -4.66 6.086 -0.33 1 98.81 55 ASP B O 1
ATOM 1429 N N . GLU B 1 56 ? -5.41 3.982 -0.561 1 98.94 56 GLU B N 1
ATOM 1430 C CA . GLU B 1 56 ? -5.34 3.707 0.871 1 98.94 56 GLU B CA 1
ATOM 1431 C C . GLU B 1 56 ? -3.904 3.771 1.379 1 98.94 56 GLU B C 1
ATOM 1433 O O . GLU B 1 56 ? -3.652 4.238 2.492 1 98.94 56 GLU B O 1
ATOM 1438 N N . ILE B 1 57 ? -2.975 3.316 0.576 1 98.94 57 ILE B N 1
ATOM 1439 C CA . ILE B 1 57 ? -1.601 3.342 1.062 1 98.94 57 ILE B CA 1
ATOM 1440 C C . ILE B 1 57 ? -1.09 4.781 1.09 1 98.94 57 ILE B C 1
ATOM 1442 O O . ILE B 1 57 ? -0.308 5.152 1.97 1 98.94 57 ILE B O 1
ATOM 1446 N N . ARG B 1 58 ? -1.534 5.59 0.149 1 98.81 58 ARG B N 1
ATOM 1447 C CA . ARG B 1 58 ? -1.209 7.012 0.215 1 98.81 58 ARG B CA 1
ATOM 1448 C C . ARG B 1 58 ? -1.766 7.645 1.486 1 98.81 58 ARG B C 1
ATOM 1450 O O . ARG B 1 58 ? -1.077 8.414 2.154 1 98.81 58 ARG B O 1
ATOM 1457 N N . HIS B 1 59 ? -3.064 7.309 1.843 1 98.88 59 HIS B N 1
ATOM 1458 C CA . HIS B 1 59 ? -3.664 7.816 3.072 1 98.88 59 HIS B CA 1
ATOM 1459 C C . HIS B 1 59 ? -2.826 7.438 4.289 1 98.88 59 HIS B C 1
ATOM 1461 O O . HIS B 1 59 ? -2.619 8.258 5.184 1 98.88 59 HIS B O 1
ATOM 1467 N N . SER B 1 60 ? -2.359 6.262 4.277 1 98.88 60 SER B N 1
ATOM 1468 C CA . SER B 1 60 ? -1.554 5.82 5.41 1 98.88 60 SER B CA 1
ATOM 1469 C C . SER B 1 60 ? -0.298 6.672 5.562 1 98.88 60 SER B C 1
ATOM 1471 O O . SER B 1 60 ? 0.14 6.949 6.68 1 98.88 60 SER B O 1
ATOM 1473 N N . GLY B 1 61 ? 0.287 7.043 4.457 1 98.88 61 GLY B N 1
ATOM 1474 C CA . GLY B 1 61 ? 1.471 7.887 4.48 1 98.88 61 GLY B CA 1
ATOM 1475 C C . GLY B 1 61 ? 1.224 9.242 5.113 1 98.88 61 GLY B C 1
ATOM 1476 O O . GLY B 1 61 ? 2.066 9.75 5.855 1 98.88 61 GLY B O 1
ATOM 1477 N N . ILE B 1 62 ? 0.091 9.82 4.82 1 98.75 62 ILE B N 1
ATOM 1478 C CA . ILE B 1 62 ? -0.274 11.117 5.391 1 98.75 62 ILE B CA 1
ATOM 1479 C C . ILE B 1 62 ? -0.356 11.008 6.91 1 98.75 62 ILE B C 1
ATOM 1481 O O . ILE B 1 62 ? 0.229 11.82 7.629 1 98.75 62 ILE B O 1
ATOM 1485 N N . TYR B 1 63 ? -1.026 9.977 7.387 1 98.81 63 TYR B N 1
ATOM 1486 C CA . TYR B 1 63 ? -1.189 9.789 8.82 1 98.81 63 TYR B CA 1
ATOM 1487 C C . TYR B 1 63 ? 0.148 9.5 9.492 1 98.81 63 TYR B C 1
ATOM 1489 O O . TYR B 1 63 ? 0.421 9.984 10.594 1 98.81 63 TYR B O 1
ATOM 1497 N N . ALA B 1 64 ? 0.996 8.727 8.805 1 98.88 64 ALA B N 1
ATOM 1498 C CA . ALA B 1 64 ? 2.326 8.438 9.328 1 98.88 64 ALA B CA 1
ATOM 1499 C C . ALA B 1 64 ? 3.141 9.719 9.5 1 98.88 64 ALA B C 1
ATOM 1501 O O . ALA B 1 64 ? 3.83 9.891 10.508 1 98.88 64 ALA B O 1
ATOM 1502 N N . VAL B 1 65 ? 3.047 10.602 8.562 1 98.88 65 VAL B N 1
ATOM 1503 C CA . VAL B 1 65 ? 3.814 11.836 8.602 1 98.88 65 VAL B CA 1
ATOM 1504 C C . VAL B 1 65 ? 3.271 12.742 9.703 1 98.88 65 VAL B C 1
ATOM 1506 O O . VAL B 1 65 ? 4.043 13.383 10.43 1 98.88 65 VAL B O 1
ATOM 1509 N N . LEU B 1 66 ? 1.958 12.781 9.883 1 98.75 66 LEU B N 1
ATOM 1510 C CA . LEU B 1 66 ? 1.357 13.594 10.938 1 98.75 66 LEU B CA 1
ATOM 1511 C C . LEU B 1 66 ? 1.92 13.211 12.305 1 98.75 66 LEU B C 1
ATOM 1513 O O . LEU B 1 66 ? 2.201 14.086 13.125 1 98.75 66 LEU B O 1
ATOM 1517 N N . ASN B 1 67 ? 2.176 11.914 12.5 1 98.69 67 ASN B N 1
ATOM 1518 C CA . ASN B 1 67 ? 2.662 11.43 13.781 1 98.69 67 ASN B CA 1
ATOM 1519 C C . ASN B 1 67 ? 4.188 11.367 13.82 1 98.69 67 ASN B C 1
ATOM 1521 O O . ASN B 1 67 ? 4.77 10.898 14.805 1 98.69 67 ASN B O 1
ATOM 1525 N N . GLY B 1 68 ? 4.809 11.766 12.719 1 98.44 68 GLY B N 1
ATOM 1526 C CA . GLY B 1 68 ? 6.262 11.836 12.688 1 98.44 68 GLY B CA 1
ATOM 1527 C C . GLY B 1 68 ? 6.918 10.484 12.523 1 98.44 68 GLY B C 1
ATOM 1528 O O . GLY B 1 68 ? 8.039 10.266 13 1 98.44 68 GLY B O 1
ATOM 1529 N N . HIS B 1 69 ? 6.281 9.555 11.914 1 98.12 69 HIS B N 1
ATOM 1530 C CA . HIS B 1 69 ? 6.797 8.195 11.75 1 98.12 69 HIS B CA 1
ATOM 1531 C C . HIS B 1 69 ? 7.703 8.094 10.531 1 98.12 69 HIS B C 1
ATOM 1533 O O . HIS B 1 69 ? 8.438 7.113 10.375 1 98.12 69 HIS B O 1
ATOM 1539 N N . ALA B 1 70 ? 7.758 9.07 9.664 1 98.12 70 ALA B N 1
ATOM 1540 C CA . ALA B 1 70 ? 8.664 9.055 8.516 1 98.12 70 ALA B CA 1
ATOM 1541 C C . ALA B 1 70 ? 10.078 9.469 8.93 1 98.12 70 ALA B C 1
ATOM 1543 O O . ALA B 1 70 ? 10.258 10.414 9.703 1 98.12 70 ALA B O 1
ATOM 1544 N N . ASN B 1 71 ? 11 8.703 8.469 1 97.56 71 ASN B N 1
ATOM 1545 C CA . ASN B 1 71 ? 12.383 9.07 8.734 1 97.56 71 ASN B CA 1
ATOM 1546 C C . ASN B 1 71 ? 12.727 10.438 8.156 1 97.56 71 ASN B C 1
ATOM 1548 O O . ASN B 1 71 ? 12.594 10.648 6.945 1 97.56 71 ASN B O 1
ATOM 1552 N N . GLU B 1 72 ? 13.234 11.32 8.969 1 97.19 72 GLU B N 1
ATOM 1553 C CA . GLU B 1 72 ? 13.484 12.695 8.539 1 97.19 72 GLU B CA 1
ATOM 1554 C C . GLU B 1 72 ? 14.672 12.758 7.578 1 97.19 72 GLU B C 1
ATOM 1556 O O . GLU B 1 72 ? 14.742 13.664 6.738 1 97.19 72 GLU B O 1
ATOM 1561 N N . ASP B 1 73 ? 15.586 11.938 7.812 1 97.12 73 ASP B N 1
ATOM 1562 C CA . ASP B 1 73 ? 16.719 11.867 6.898 1 97.12 73 ASP B CA 1
ATOM 1563 C C . ASP B 1 73 ? 16.438 10.922 5.734 1 97.12 73 ASP B C 1
ATOM 1565 O O . ASP B 1 73 ? 1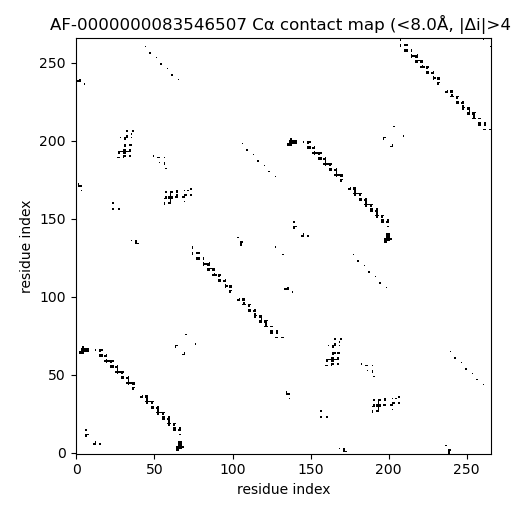6.984 9.82 5.668 1 97.12 73 ASP B O 1
ATOM 1569 N N . ILE B 1 74 ? 15.68 11.453 4.77 1 97.94 74 ILE B N 1
ATOM 1570 C CA . ILE B 1 74 ? 15.141 10.656 3.676 1 97.94 74 ILE B CA 1
ATOM 1571 C C . ILE B 1 74 ? 16.281 9.984 2.918 1 97.94 74 ILE B C 1
ATOM 1573 O O . ILE B 1 74 ? 16.266 8.766 2.729 1 97.94 74 ILE B O 1
ATOM 1577 N N . PHE B 1 75 ? 17.297 10.672 2.537 1 97.75 75 PHE B N 1
ATOM 1578 C CA . PHE B 1 75 ? 18.312 10.164 1.63 1 97.75 75 PHE B CA 1
ATOM 1579 C C . PHE B 1 75 ? 19.281 9.242 2.363 1 97.75 75 PHE B C 1
ATOM 1581 O O . PHE B 1 75 ? 19.797 8.281 1.782 1 97.75 75 PHE B O 1
ATOM 1588 N N . GLU B 1 76 ? 19.5 9.492 3.641 1 97.44 76 GLU B N 1
ATOM 1589 C CA . GLU B 1 76 ? 20.266 8.531 4.414 1 97.44 76 GLU B CA 1
ATOM 1590 C C . GLU B 1 76 ? 19.562 7.176 4.473 1 97.44 76 GLU B C 1
ATOM 1592 O O . GLU B 1 76 ? 20.203 6.129 4.344 1 97.44 76 GLU B O 1
ATOM 1597 N N . LEU B 1 77 ? 18.297 7.195 4.719 1 97.94 77 LEU B N 1
ATOM 1598 C CA . LEU B 1 77 ? 17.531 5.953 4.746 1 97.94 77 LEU B CA 1
ATOM 1599 C C . LEU B 1 77 ? 17.562 5.266 3.387 1 97.94 77 LEU B C 1
ATOM 1601 O O . LEU B 1 77 ? 17.75 4.051 3.303 1 97.94 77 LEU B O 1
ATOM 1605 N N . LEU B 1 78 ? 17.375 6.07 2.299 1 98.19 78 LEU B N 1
ATOM 1606 C CA . LEU B 1 78 ? 17.359 5.496 0.958 1 98.19 78 LEU B CA 1
ATOM 1607 C C . LEU B 1 78 ? 18.703 4.859 0.619 1 98.19 78 LEU B C 1
ATOM 1609 O O . LEU B 1 78 ? 18.75 3.838 -0.066 1 98.19 78 LEU B O 1
ATOM 1613 N N . ARG B 1 79 ? 19.719 5.473 1.074 1 97.5 79 ARG B N 1
ATOM 1614 C CA . ARG B 1 79 ? 21.047 4.898 0.863 1 97.5 79 ARG B CA 1
ATOM 1615 C C . ARG B 1 79 ? 21.156 3.514 1.49 1 97.5 79 ARG B C 1
ATOM 1617 O O . ARG B 1 79 ? 21.781 2.613 0.921 1 97.5 79 ARG B O 1
ATOM 1624 N N . LYS B 1 80 ? 20.578 3.326 2.592 1 97.44 80 LYS B N 1
ATOM 1625 C CA . LYS B 1 80 ? 20.625 2.055 3.311 1 97.44 80 LYS B CA 1
ATOM 1626 C C . LYS B 1 80 ? 19.703 1.025 2.662 1 97.44 80 LYS B C 1
ATOM 1628 O O . LYS B 1 80 ? 20 -0.172 2.674 1 97.44 80 LYS B O 1
ATOM 1633 N N . ILE B 1 81 ? 18.609 1.442 2.113 1 97.62 81 ILE B N 1
ATOM 1634 C CA . ILE B 1 81 ? 17.562 0.538 1.648 1 97.62 81 ILE B CA 1
ATOM 1635 C C . ILE B 1 81 ? 17.844 0.139 0.199 1 97.62 81 ILE B C 1
ATOM 1637 O O . ILE B 1 81 ? 17.469 -0.955 -0.231 1 97.62 81 ILE B O 1
ATOM 1641 N N . ALA B 1 82 ? 18.516 1.003 -0.591 1 97.69 82 ALA B N 1
ATOM 1642 C CA . ALA B 1 82 ? 18.734 0.764 -2.014 1 97.69 82 ALA B CA 1
ATOM 1643 C C . ALA B 1 82 ? 19.422 -0.583 -2.238 1 97.69 82 ALA B C 1
ATOM 1645 O O . ALA B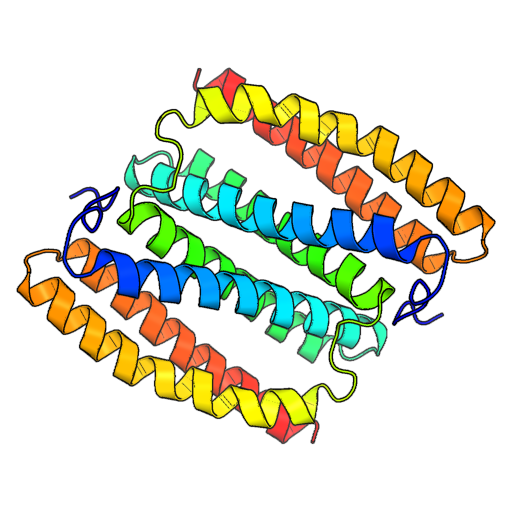 1 82 ? 18.984 -1.375 -3.076 1 97.69 82 ALA B O 1
ATOM 1646 N N . PRO B 1 83 ? 20.453 -0.933 -1.483 1 97 83 PRO B N 1
ATOM 1647 C CA . PRO B 1 83 ? 21.078 -2.236 -1.688 1 97 83 PRO B CA 1
ATOM 1648 C C . PRO B 1 83 ? 20.156 -3.404 -1.354 1 97 83 PRO B C 1
ATOM 1650 O O . PRO B 1 83 ? 20.281 -4.48 -1.947 1 97 83 PRO B O 1
ATOM 1653 N N . ILE B 1 84 ? 19.297 -3.238 -0.431 1 97.12 84 ILE B N 1
ATOM 1654 C CA . ILE B 1 84 ? 18.344 -4.281 -0.054 1 97.12 84 ILE B CA 1
ATOM 1655 C C . ILE B 1 84 ? 17.406 -4.57 -1.221 1 97.12 84 ILE B C 1
ATOM 1657 O O . ILE B 1 84 ? 17.156 -5.73 -1.552 1 97.12 84 ILE B O 1
ATOM 1661 N N . GLU B 1 85 ? 16.828 -3.479 -1.86 1 98.25 85 GLU B N 1
ATOM 1662 C CA . GLU B 1 85 ? 16 -3.658 -3.059 1 98.25 85 GLU B CA 1
ATOM 1663 C C . GLU B 1 85 ? 16.781 -4.414 -4.137 1 98.25 85 GLU B C 1
ATOM 1665 O O . GLU B 1 85 ? 16.234 -5.32 -4.777 1 98.25 85 GLU B O 1
ATOM 1670 N N . SER B 1 86 ? 18.078 -4.062 -4.316 1 97.44 86 SER B N 1
ATOM 1671 C CA . SER B 1 86 ? 18.906 -4.703 -5.34 1 97.44 86 SER B CA 1
ATOM 1672 C C . SER B 1 86 ? 19.141 -6.176 -5.02 1 97.44 86 SER B C 1
ATOM 1674 O O . SER B 1 86 ? 19.078 -7.023 -5.91 1 97.44 86 SER B O 1
ATOM 1676 N N . ALA B 1 87 ? 19.375 -6.461 -3.836 1 96.94 87 ALA B N 1
ATOM 1677 C CA . ALA B 1 87 ? 19.609 -7.836 -3.404 1 96.94 87 ALA B CA 1
ATOM 1678 C C . ALA B 1 87 ? 18.344 -8.68 -3.535 1 96.94 87 ALA B C 1
ATOM 1680 O O . ALA B 1 87 ? 18.406 -9.906 -3.635 1 96.94 87 ALA B O 1
ATOM 1681 N N . GLY B 1 88 ? 17.219 -8.047 -3.523 1 97 88 GLY B N 1
ATOM 1682 C CA . GLY B 1 88 ? 15.938 -8.719 -3.684 1 97 88 GLY B CA 1
ATOM 1683 C C . GLY B 1 88 ? 15.82 -9.469 -5 1 97 88 GLY B C 1
ATOM 1684 O O . GLY B 1 88 ? 15.133 -10.484 -5.078 1 97 88 GLY B O 1
ATOM 1685 N N . VAL B 1 89 ? 16.562 -9 -6.031 1 98.06 89 VAL B N 1
ATOM 1686 C CA . VAL B 1 89 ? 16.484 -9.617 -7.352 1 98.06 89 VAL B CA 1
ATOM 1687 C C . VAL B 1 89 ? 16.984 -11.062 -7.273 1 98.06 89 VAL B C 1
ATOM 1689 O O . VAL B 1 89 ? 16.25 -11.992 -7.625 1 98.06 89 VAL B O 1
ATOM 1692 N N . GLU B 1 90 ? 18.172 -11.242 -6.816 1 98.19 90 GLU B N 1
ATOM 1693 C CA . GLU B 1 90 ? 18.75 -12.586 -6.738 1 98.19 90 GLU B CA 1
ATOM 1694 C C . GLU B 1 90 ? 17.938 -13.469 -5.785 1 98.19 90 GLU B C 1
ATOM 1696 O O . GLU B 1 90 ? 17.641 -14.625 -6.102 1 98.19 90 GLU B O 1
ATOM 1701 N N . LYS B 1 91 ? 17.656 -13.023 -4.641 1 97.75 91 LYS B N 1
ATOM 1702 C CA . LYS B 1 91 ? 16.922 -13.773 -3.621 1 97.75 91 LYS B CA 1
ATOM 1703 C C . LYS B 1 91 ? 15.586 -14.266 -4.16 1 97.75 91 LYS B C 1
ATOM 1705 O O . LYS B 1 91 ? 15.25 -15.438 -4.02 1 97.75 91 LYS B O 1
ATOM 1710 N N . LEU B 1 92 ? 14.859 -13.375 -4.82 1 98.56 92 LEU B N 1
ATOM 1711 C CA . LEU B 1 92 ? 13.531 -13.719 -5.316 1 98.56 92 LEU B CA 1
ATOM 1712 C C . LEU B 1 92 ? 13.625 -14.656 -6.516 1 98.56 92 LEU B C 1
ATOM 1714 O O . LEU B 1 92 ? 12.766 -15.523 -6.695 1 98.56 92 LEU B O 1
ATOM 1718 N N . ASN B 1 93 ? 14.633 -14.414 -7.324 1 98.69 93 ASN B N 1
ATOM 1719 C CA . ASN B 1 93 ? 14.812 -15.336 -8.438 1 98.69 93 ASN B CA 1
ATOM 1720 C C . ASN B 1 93 ? 15.133 -16.75 -7.957 1 98.69 93 ASN B C 1
ATOM 1722 O O . ASN B 1 93 ? 14.641 -17.734 -8.523 1 98.69 93 ASN B O 1
ATOM 1726 N N . GLU B 1 94 ? 15.93 -16.828 -6.941 1 98.62 94 GLU B N 1
ATOM 1727 C CA . GLU B 1 94 ? 16.203 -18.141 -6.355 1 98.62 94 GLU B CA 1
ATOM 1728 C C . GLU B 1 94 ? 14.938 -18.75 -5.762 1 98.62 94 GLU B C 1
ATOM 1730 O O . GLU B 1 94 ? 14.695 -19.953 -5.906 1 98.62 94 GLU B O 1
ATOM 1735 N N . PHE B 1 95 ? 14.219 -17.953 -5.07 1 98.75 95 PHE B N 1
ATOM 1736 C CA . PHE B 1 95 ? 12.953 -18.406 -4.508 1 98.75 95 PHE B CA 1
ATOM 1737 C C . PHE B 1 95 ? 12.008 -18.875 -5.609 1 98.75 95 PHE B C 1
ATOM 1739 O O . PHE B 1 95 ? 11.383 -19.938 -5.492 1 98.75 95 PHE B O 1
ATOM 1746 N N . ALA B 1 96 ? 11.922 -18.078 -6.715 1 98.56 96 ALA B N 1
ATOM 1747 C CA . ALA B 1 96 ? 11.07 -18.422 -7.848 1 98.56 96 ALA B CA 1
ATOM 1748 C C . ALA B 1 96 ? 11.469 -19.781 -8.43 1 98.56 96 ALA B C 1
ATOM 1750 O O . ALA B 1 96 ? 10.602 -20.578 -8.828 1 98.56 96 ALA B O 1
ATOM 1751 N N . LYS B 1 97 ? 12.742 -20.031 -8.516 1 98.44 97 LYS B N 1
ATOM 1752 C CA . LYS B 1 97 ? 13.219 -21.312 -9.008 1 98.44 97 LYS B CA 1
ATOM 1753 C C . LYS B 1 97 ? 12.727 -22.453 -8.125 1 98.44 97 LYS B C 1
ATOM 1755 O O . LYS B 1 97 ? 12.273 -23.484 -8.633 1 98.44 97 LYS B O 1
ATOM 1760 N N . ARG B 1 98 ? 12.828 -22.297 -6.824 1 97.94 98 ARG B N 1
ATOM 1761 C CA . ARG B 1 98 ? 12.336 -23.312 -5.891 1 97.94 98 ARG B CA 1
ATOM 1762 C C . ARG B 1 98 ? 10.844 -23.547 -6.082 1 97.94 98 ARG B C 1
ATOM 1764 O O . ARG B 1 98 ? 10.383 -24.688 -6.066 1 97.94 98 ARG B O 1
ATOM 1771 N N . VAL B 1 99 ? 10.133 -22.516 -6.219 1 98.19 99 VAL B N 1
ATOM 1772 C CA . VAL B 1 99 ? 8.695 -22.594 -6.418 1 98.19 99 VAL B CA 1
ATOM 1773 C C . VAL B 1 99 ? 8.383 -23.328 -7.715 1 98.19 99 VAL B C 1
ATOM 1775 O O . VAL B 1 99 ? 7.496 -24.188 -7.758 1 98.19 99 VAL B O 1
ATOM 1778 N N . ARG B 1 100 ? 9.086 -23 -8.727 1 97.75 100 ARG B N 1
ATOM 1779 C CA . ARG B 1 100 ? 8.922 -23.641 -10.023 1 97.75 100 ARG B CA 1
ATOM 1780 C C . ARG B 1 100 ? 9.219 -25.141 -9.938 1 97.75 100 ARG B C 1
ATOM 1782 O O . ARG B 1 100 ? 8.539 -25.953 -10.562 1 97.75 100 ARG B O 1
ATOM 1789 N N . ASP B 1 101 ? 10.195 -25.5 -9.18 1 97.31 101 ASP B N 1
ATOM 1790 C CA . ASP B 1 101 ? 10.578 -26.891 -9.008 1 97.31 101 ASP B CA 1
ATOM 1791 C C . ASP B 1 101 ? 9.461 -27.703 -8.344 1 97.31 101 ASP B C 1
ATOM 1793 O O . ASP B 1 101 ? 9.414 -28.922 -8.461 1 97.31 101 ASP B O 1
ATOM 1797 N N . LE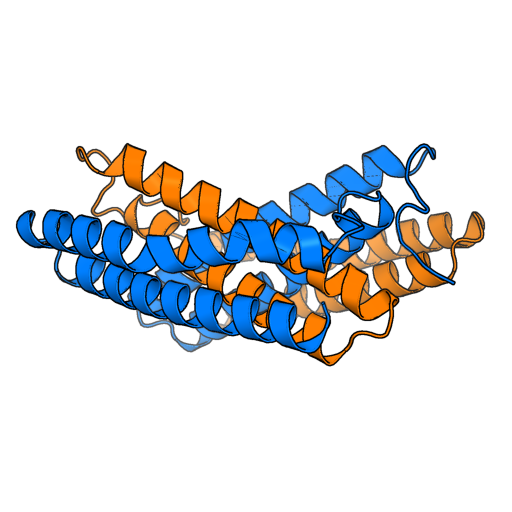U B 1 102 ? 8.617 -27.031 -7.648 1 96.75 102 LEU B N 1
ATOM 1798 C CA . LEU B 1 102 ? 7.477 -27.688 -7.004 1 96.75 102 LEU B CA 1
ATOM 1799 C C . LEU B 1 102 ? 6.285 -27.766 -7.949 1 96.75 102 LEU B C 1
ATOM 1801 O O . LEU B 1 102 ? 5.195 -28.172 -7.551 1 96.75 102 LEU B O 1
ATOM 1805 N N . GLY B 1 103 ? 6.426 -27.312 -9.141 1 96.62 103 GLY B N 1
ATOM 1806 C CA . GLY B 1 103 ? 5.391 -27.391 -10.164 1 96.62 103 GLY B CA 1
ATOM 1807 C C . GLY B 1 103 ? 4.441 -26.203 -10.148 1 96.62 103 GLY B C 1
ATOM 1808 O O . GLY B 1 103 ? 3.373 -26.25 -10.758 1 96.62 103 GLY B O 1
ATOM 1809 N N . LEU B 1 104 ? 4.812 -25.188 -9.461 1 97.69 104 LEU B N 1
ATOM 1810 C CA . LEU B 1 104 ? 3.973 -24 -9.352 1 97.69 104 LEU B CA 1
ATOM 1811 C C . LEU B 1 104 ? 4.445 -22.922 -10.312 1 97.69 104 LEU B C 1
ATOM 1813 O O . LEU B 1 104 ? 4.852 -21.844 -9.875 1 97.69 104 LEU B O 1
ATOM 1817 N N . GLU B 1 105 ? 4.195 -23.109 -11.594 1 98 105 GLU B N 1
ATOM 1818 C CA . GLU B 1 105 ? 4.805 -22.328 -12.656 1 98 105 GLU B CA 1
ATOM 1819 C C . GLU B 1 105 ? 4.297 -20.891 -12.625 1 98 105 GLU B C 1
ATOM 1821 O O . GLU B 1 105 ? 5.09 -19.938 -12.68 1 98 105 GLU B O 1
ATOM 1826 N N . GLU B 1 106 ? 3.023 -20.734 -12.547 1 97.81 106 GLU B N 1
ATOM 1827 C CA . GLU B 1 106 ? 2.469 -19.391 -12.594 1 97.81 106 GLU B CA 1
ATOM 1828 C C . GLU B 1 106 ? 2.9 -18.562 -11.375 1 97.81 106 GLU B C 1
ATOM 1830 O O . GLU B 1 106 ? 3.191 -17.375 -11.492 1 97.81 106 GLU B O 1
ATOM 1835 N N . ALA B 1 107 ? 2.895 -19.156 -10.266 1 98 107 ALA B N 1
ATOM 1836 C CA . ALA B 1 107 ? 3.393 -18.484 -9.07 1 98 107 ALA B CA 1
ATOM 1837 C C . ALA B 1 107 ? 4.844 -18.047 -9.258 1 98 107 ALA B C 1
ATOM 1839 O O . ALA B 1 107 ? 5.207 -16.906 -8.93 1 98 107 ALA B O 1
ATOM 1840 N N . ALA B 1 108 ? 5.648 -18.953 -9.75 1 98.44 108 ALA B N 1
ATOM 1841 C CA . ALA B 1 108 ? 7.055 -18.656 -10.008 1 98.44 108 ALA B CA 1
ATOM 1842 C C . ALA B 1 108 ? 7.199 -17.453 -10.938 1 98.44 108 ALA B C 1
ATOM 1844 O O . ALA B 1 108 ? 8.047 -16.578 -10.719 1 98.44 108 ALA B O 1
ATOM 1845 N N . ASN B 1 109 ? 6.391 -17.422 -11.969 1 98.44 109 ASN B N 1
ATOM 1846 C CA . ASN B 1 109 ? 6.422 -16.312 -12.906 1 98.44 109 ASN B CA 1
ATOM 1847 C C . ASN B 1 109 ? 6.125 -14.984 -12.211 1 98.44 109 ASN B C 1
ATOM 1849 O O . ASN B 1 109 ? 6.762 -13.969 -12.5 1 98.44 109 ASN B O 1
ATOM 1853 N N . GLN B 1 110 ? 5.137 -14.961 -11.344 1 97.94 110 GLN B N 1
ATOM 1854 C CA . GLN B 1 110 ? 4.781 -13.742 -10.625 1 97.94 110 GLN B CA 1
ATOM 1855 C C . GLN B 1 110 ? 5.918 -13.289 -9.711 1 97.94 110 GLN B C 1
ATOM 1857 O O . GLN B 1 110 ? 6.195 -12.094 -9.609 1 97.94 110 GLN B O 1
ATOM 1862 N N . ILE B 1 111 ? 6.559 -14.211 -9.055 1 98.69 111 ILE B N 1
ATOM 1863 C CA . ILE B 1 111 ? 7.66 -13.898 -8.148 1 98.69 111 ILE B CA 1
ATOM 1864 C C . ILE B 1 111 ? 8.836 -13.336 -8.953 1 98.69 111 ILE B C 1
ATOM 1866 O O . ILE B 1 111 ? 9.492 -12.383 -8.523 1 98.69 111 ILE B O 1
ATOM 1870 N N . GLU B 1 112 ? 9.07 -13.875 -10.109 1 98.69 112 GLU B N 1
ATOM 1871 C CA . GLU B 1 112 ? 10.133 -13.375 -10.977 1 98.69 112 GLU B CA 1
ATOM 1872 C C . GLU B 1 112 ? 9.828 -11.953 -11.445 1 98.69 112 GLU B C 1
ATOM 1874 O O . GLU B 1 112 ? 10.734 -11.117 -11.547 1 98.69 112 GLU B O 1
ATOM 1879 N N . ALA B 1 113 ? 8.594 -11.711 -11.781 1 98.44 113 ALA B N 1
ATOM 1880 C CA . ALA B 1 113 ? 8.195 -10.352 -12.156 1 98.44 113 ALA B CA 1
ATOM 1881 C C . ALA B 1 113 ? 8.438 -9.375 -11.016 1 98.44 113 ALA B C 1
ATOM 1883 O O . ALA B 1 113 ? 8.914 -8.258 -11.227 1 98.44 113 ALA B O 1
ATOM 1884 N N . ALA B 1 114 ? 8.078 -9.797 -9.82 1 98.56 114 ALA B N 1
ATOM 1885 C CA . ALA B 1 114 ? 8.352 -8.969 -8.648 1 98.56 114 ALA B CA 1
ATOM 1886 C C . ALA B 1 114 ? 9.844 -8.734 -8.477 1 98.56 114 ALA B C 1
ATOM 1888 O O . ALA B 1 114 ? 10.273 -7.637 -8.109 1 98.56 114 ALA B O 1
ATOM 1889 N N . ALA B 1 115 ? 10.641 -9.75 -8.719 1 98.62 115 ALA B N 1
ATOM 1890 C CA . ALA B 1 115 ? 12.094 -9.617 -8.648 1 98.62 115 ALA B CA 1
ATOM 1891 C C . ALA B 1 115 ? 12.594 -8.531 -9.602 1 98.62 115 ALA B C 1
ATOM 1893 O O . ALA B 1 115 ? 13.438 -7.707 -9.227 1 98.62 115 ALA B O 1
ATOM 1894 N N . SER B 1 116 ? 12.062 -8.57 -10.773 1 98.56 116 SER B N 1
ATOM 1895 C CA . SER B 1 116 ? 12.43 -7.555 -11.758 1 98.56 116 SER B CA 1
ATOM 1896 C C . SER B 1 116 ? 12.07 -6.156 -11.258 1 98.56 116 SER B C 1
ATOM 1898 O O . SER B 1 116 ? 12.852 -5.219 -11.414 1 98.56 116 SER B O 1
ATOM 1900 N N . ASP B 1 117 ? 10.891 -6.008 -10.688 1 98.75 117 ASP B N 1
ATOM 1901 C CA . ASP B 1 117 ? 10.469 -4.738 -10.102 1 98.75 117 ASP B CA 1
ATOM 1902 C C . ASP B 1 117 ? 11.453 -4.277 -9.023 1 98.75 117 ASP B C 1
ATOM 1904 O O . ASP B 1 117 ? 11.797 -3.096 -8.961 1 98.75 117 ASP B O 1
ATOM 1908 N N . GLU B 1 118 ? 11.844 -5.211 -8.148 1 98.75 118 GLU B N 1
ATOM 1909 C CA . GLU B 1 118 ? 12.773 -4.836 -7.086 1 98.75 118 GLU B CA 1
ATOM 1910 C C . GLU B 1 118 ? 14.078 -4.289 -7.664 1 98.75 118 GLU B C 1
ATOM 1912 O O . GLU B 1 118 ? 14.695 -3.396 -7.078 1 98.75 118 GLU B O 1
ATOM 1917 N N . GLY B 1 119 ? 14.57 -4.918 -8.742 1 98.5 119 GLY B N 1
ATOM 1918 C CA . GLY B 1 119 ? 15.742 -4.371 -9.422 1 98.5 119 GLY B CA 1
ATOM 1919 C C . GLY B 1 119 ? 15.555 -2.934 -9.867 1 98.5 119 GLY B C 1
ATOM 1920 O O . GLY B 1 119 ? 16.438 -2.094 -9.664 1 98.5 119 GLY B O 1
ATOM 1921 N N . ARG B 1 120 ? 14.469 -2.656 -10.5 1 98.69 120 ARG B N 1
ATOM 1922 C CA . ARG B 1 120 ? 14.141 -1.296 -10.914 1 98.69 120 ARG B CA 1
ATOM 1923 C C . ARG B 1 120 ? 14.078 -0.36 -9.711 1 98.69 120 ARG B C 1
ATOM 1925 O O . ARG B 1 120 ? 14.57 0.771 -9.773 1 98.69 120 ARG B O 1
ATOM 1932 N N . HIS B 1 121 ? 13.414 -0.815 -8.531 1 98.88 121 HIS B N 1
ATOM 1933 C CA . HIS B 1 121 ? 13.383 -0.011 -7.316 1 98.88 121 HIS B CA 1
ATOM 1934 C C . HIS B 1 121 ? 14.789 0.365 -6.863 1 98.88 121 HIS B C 1
ATOM 1936 O O . HIS B 1 121 ? 15.047 1.524 -6.535 1 98.88 121 HIS B O 1
ATOM 1942 N N . GLY B 1 122 ? 15.633 -0.644 -6.871 1 98.38 122 GLY B N 1
ATOM 1943 C CA . GLY B 1 122 ? 17 -0.383 -6.461 1 98.38 122 GLY B CA 1
ATOM 1944 C C . GLY B 1 122 ? 17.672 0.7 -7.285 1 98.38 122 GLY B C 1
ATOM 1945 O O . GLY B 1 122 ? 18.328 1.589 -6.734 1 98.38 122 GLY B O 1
ATOM 1946 N N . GLU B 1 123 ? 17.578 0.655 -8.547 1 98.31 123 GLU B N 1
ATOM 1947 C CA . GLU B 1 123 ? 18.156 1.645 -9.445 1 98.31 123 GLU B CA 1
ATOM 1948 C C . GLU B 1 123 ? 17.562 3.027 -9.211 1 98.31 123 GLU B C 1
ATOM 1950 O O . GLU B 1 123 ? 18.281 4.027 -9.172 1 98.31 123 GLU B O 1
ATOM 1955 N N . LEU B 1 124 ? 16.266 3.084 -9.086 1 98.62 124 LEU B N 1
ATOM 1956 C CA . LEU B 1 124 ? 15.586 4.348 -8.844 1 98.62 124 LEU B CA 1
ATOM 1957 C C . LEU B 1 124 ? 16.078 4.992 -7.551 1 98.62 124 LEU B C 1
ATOM 1959 O O . LEU B 1 124 ? 16.344 6.195 -7.516 1 98.62 124 LEU B O 1
ATOM 1963 N N . LEU B 1 125 ? 16.172 4.152 -6.527 1 98.56 125 LEU B N 1
ATOM 1964 C CA . LEU B 1 125 ? 16.594 4.684 -5.238 1 98.56 125 LEU B CA 1
ATOM 1965 C C . LEU B 1 125 ? 18.047 5.152 -5.301 1 98.56 125 LEU B C 1
ATOM 1967 O O . LEU B 1 125 ? 18.391 6.195 -4.738 1 98.56 125 LEU B O 1
ATOM 1971 N N . LYS B 1 126 ? 18.859 4.398 -5.934 1 97.69 126 LYS B N 1
ATOM 1972 C CA . LYS B 1 126 ? 20.25 4.801 -6.121 1 97.69 126 LYS B CA 1
ATOM 1973 C C . LYS B 1 126 ? 20.344 6.141 -6.848 1 97.69 126 LYS B C 1
ATOM 1975 O O . LYS B 1 126 ? 21.125 7.016 -6.445 1 97.69 126 LYS B O 1
ATOM 1980 N N . ASP B 1 127 ? 19.625 6.262 -7.891 1 98 127 ASP B N 1
ATOM 1981 C CA . ASP B 1 127 ? 19.625 7.496 -8.672 1 98 127 ASP B CA 1
ATOM 1982 C C . ASP B 1 127 ? 19.188 8.688 -7.824 1 98 127 ASP B C 1
ATOM 1984 O O . ASP B 1 127 ? 19.75 9.781 -7.945 1 98 127 ASP B O 1
ATOM 1988 N N . LEU B 1 128 ? 18.156 8.508 -7.008 1 98.06 128 LEU B N 1
ATOM 1989 C CA . LEU B 1 128 ? 17.703 9.578 -6.129 1 98.06 128 LEU B CA 1
ATOM 1990 C C . LEU B 1 128 ? 18.797 10.008 -5.168 1 98.06 128 LEU B C 1
ATOM 1992 O O . LEU B 1 128 ? 19.031 11.203 -4.98 1 98.06 128 LEU B O 1
ATOM 1996 N N . VAL B 1 129 ? 19.406 9.008 -4.617 1 96.94 129 VAL B N 1
ATOM 1997 C CA . VAL B 1 129 ? 20.438 9.297 -3.637 1 96.94 129 VAL B CA 1
ATOM 1998 C C . VAL B 1 129 ? 21.594 10.039 -4.312 1 96.94 129 VAL B C 1
ATOM 2000 O O . VAL B 1 129 ? 22.125 11.008 -3.766 1 96.94 129 VAL B O 1
ATOM 2003 N N . LEU B 1 130 ? 21.953 9.664 -5.492 1 96.62 130 LEU B N 1
ATOM 2004 C CA . LEU B 1 130 ? 23.062 10.281 -6.223 1 96.62 130 LEU B CA 1
ATOM 2005 C C . LEU B 1 130 ? 22.719 11.719 -6.598 1 96.62 130 LEU B C 1
ATOM 2007 O O . LEU B 1 130 ? 23.578 12.602 -6.547 1 96.62 130 LEU B O 1
ATOM 2011 N N . LYS B 1 131 ? 21.562 11.961 -6.922 1 96.44 131 LYS B N 1
ATOM 2012 C CA . LYS B 1 131 ? 21.125 13.266 -7.406 1 96.44 131 LYS B CA 1
ATOM 2013 C C . LYS B 1 131 ? 20.984 14.258 -6.254 1 96.44 131 LYS B C 1
ATOM 2015 O O . LYS B 1 131 ? 21.266 15.453 -6.418 1 96.44 131 LYS B O 1
ATOM 2020 N N . PHE B 1 132 ? 20.578 13.844 -5.066 1 90.56 132 PHE B N 1
ATOM 2021 C CA . PHE B 1 132 ? 20.188 14.773 -4.016 1 90.56 132 PHE B CA 1
ATOM 2022 C C . PHE B 1 132 ? 21.156 14.703 -2.838 1 90.56 132 PHE B C 1
ATOM 2024 O O . PHE B 1 132 ? 21.078 15.508 -1.912 1 90.56 132 PHE B O 1
ATOM 2031 N N . SER B 1 133 ? 21.828 13.594 -2.705 1 75.06 133 SER B N 1
ATOM 2032 C CA . SER B 1 133 ? 22.859 13.586 -1.667 1 75.06 133 SER B CA 1
ATOM 2033 C C . SER B 1 133 ? 24.156 14.195 -2.168 1 75.06 133 SER B C 1
ATOM 2035 O O . SER B 1 133 ? 24.469 14.117 -3.357 1 75.06 133 SER B O 1
#

Secondary structure (DSSP, 8-state):
---TTTTTTSTTHHHHHHHHHHHHHHHHHHHHHHHHHHHTT-HHHHHHHHHHHHHHHHHHHHHHHHTT-S-S-HHHHHHHHHHHHHHHHHHHHHHHHHHHHTT-HHHHHHHHHHHHHHHHHHHHHHHHHHHH-/---TTTTTTSTTHHHHHHHHHHHHHHHHHHHHHHHHHHHTT-HHHHHHHHHHHHHHHHHHHHHHHHTT-S-S-HHHHHHHHHHHHHHHHHHHHHHHHHHHHTT-HHHHHHHHHHHHHHHHHHHHHHHHHHHH-

Organism: NCBI:txid360422